Protein AF-A0A5B9P4V7-F1 (afdb_monomer)

Radius of gyration: 29.23 Å; Cα contacts (8 Å, |Δi|>4): 300; chains: 1; bounding box: 70×38×86 Å

pLDDT: mean 87.38, std 10.3, range [39.38, 97.69]

Structure (mmCIF, N/CA/C/O backbone):
data_AF-A0A5B9P4V7-F1
#
_entry.id   AF-A0A5B9P4V7-F1
#
loop_
_atom_site.group_PDB
_atom_site.id
_atom_site.type_symbol
_atom_site.label_atom_id
_atom_site.label_alt_id
_atom_site.label_comp_id
_atom_site.label_asym_id
_atom_site.label_entity_id
_atom_site.label_seq_id
_atom_site.pdbx_PDB_ins_code
_atom_site.Cartn_x
_atom_site.Cartn_y
_atom_site.Cartn_z
_atom_site.occupancy
_atom_site.B_iso_or_equiv
_atom_site.auth_seq_id
_atom_site.auth_comp_id
_atom_site.auth_asym_id
_atom_site.auth_atom_id
_atom_site.pdbx_PDB_model_num
ATOM 1 N N . MET A 1 1 ? -5.503 -12.279 36.037 1.00 69.56 1 MET A N 1
ATOM 2 C CA . MET A 1 1 ? -6.071 -12.019 34.698 1.00 69.56 1 MET A CA 1
ATOM 3 C C . MET A 1 1 ? -7.551 -12.361 34.770 1.00 69.56 1 MET A C 1
ATOM 5 O O . MET A 1 1 ? -7.848 -13.422 35.306 1.00 69.56 1 MET A O 1
ATOM 9 N N . SER A 1 2 ? -8.463 -11.467 34.376 1.00 87.06 2 SER A N 1
ATOM 10 C CA . SER A 1 2 ? -9.904 -11.771 34.390 1.00 87.06 2 SER A CA 1
ATOM 11 C C . SER A 1 2 ? -10.238 -12.828 33.330 1.00 87.06 2 SER A C 1
ATOM 13 O O . SER A 1 2 ? -9.557 -12.907 32.305 1.00 87.06 2 SER A O 1
ATOM 15 N N . THR A 1 3 ? -11.273 -13.639 33.573 1.00 91.38 3 THR A N 1
ATOM 16 C CA . THR A 1 3 ? -11.775 -14.654 32.625 1.00 91.38 3 THR A CA 1
ATOM 17 C C . THR A 1 3 ? -12.091 -14.040 31.258 1.00 91.38 3 THR A C 1
ATOM 19 O O . THR A 1 3 ? -11.773 -14.619 30.222 1.00 91.38 3 THR A O 1
ATOM 22 N N . ASP A 1 4 ? -12.619 -12.818 31.261 1.00 92.50 4 ASP A N 1
ATOM 23 C CA . ASP A 1 4 ? -12.964 -12.053 30.064 1.00 92.50 4 ASP A CA 1
ATOM 24 C C . ASP A 1 4 ? -11.732 -11.755 29.197 1.00 92.50 4 ASP A C 1
ATOM 26 O O . ASP A 1 4 ? -11.725 -12.001 27.992 1.00 92.50 4 ASP A O 1
ATOM 30 N N . LEU A 1 5 ? -10.626 -11.324 29.811 1.00 91.69 5 LEU A N 1
ATOM 31 C CA . LEU A 1 5 ? -9.408 -11.013 29.065 1.00 91.69 5 LEU A CA 1
ATOM 32 C C . LEU A 1 5 ? -8.782 -12.259 28.419 1.00 91.69 5 LEU A C 1
ATOM 34 O O . LEU A 1 5 ? -8.194 -12.168 27.341 1.00 91.69 5 LEU A O 1
ATOM 38 N N . GLN A 1 6 ? -8.917 -13.424 29.058 1.00 93.81 6 GLN A N 1
ATOM 39 C CA . GLN A 1 6 ? -8.478 -14.690 28.468 1.00 93.81 6 GLN A CA 1
ATOM 40 C C . GLN A 1 6 ? -9.318 -15.057 27.243 1.00 93.81 6 GLN A C 1
ATOM 42 O O . GLN A 1 6 ? -8.766 -15.544 26.258 1.00 93.81 6 GLN A O 1
ATOM 47 N N . LEU A 1 7 ? -10.627 -14.789 27.271 1.00 95.50 7 LEU A N 1
ATOM 48 C CA . LEU A 1 7 ? -11.508 -15.037 26.131 1.00 95.50 7 LEU A CA 1
ATOM 49 C C . LEU A 1 7 ? -11.141 -14.144 24.938 1.00 95.50 7 LEU A C 1
ATOM 51 O O . LEU A 1 7 ? -10.907 -14.661 23.848 1.00 95.50 7 LEU A O 1
ATOM 55 N N . PHE A 1 8 ? -10.959 -12.837 25.168 1.00 95.81 8 PHE A N 1
ATOM 56 C CA . PHE A 1 8 ? -10.452 -11.903 24.154 1.00 95.81 8 PHE A CA 1
ATOM 57 C C . PHE A 1 8 ? -9.152 -12.399 23.507 1.00 95.81 8 PHE A C 1
ATOM 59 O O . PHE A 1 8 ? -9.001 -12.394 22.284 1.00 95.81 8 PHE A O 1
ATOM 66 N N . TYR A 1 9 ? -8.205 -12.837 24.336 1.00 95.12 9 TYR A N 1
ATOM 67 C CA . TYR A 1 9 ? -6.903 -13.288 23.875 1.00 95.12 9 TYR A CA 1
ATOM 68 C C . TYR A 1 9 ? -6.979 -14.573 23.045 1.00 95.12 9 TYR A C 1
ATOM 70 O O . TYR A 1 9 ? -6.360 -14.660 21.983 1.00 95.12 9 TYR A O 1
ATOM 78 N N . ASN A 1 10 ? -7.758 -15.553 23.505 1.00 95.88 10 ASN A N 1
ATOM 79 C CA . ASN A 1 10 ? -7.953 -16.819 22.804 1.00 95.88 10 ASN A CA 1
ATOM 80 C C . ASN A 1 10 ? -8.609 -16.604 21.437 1.00 95.88 10 ASN A C 1
ATOM 82 O O . ASN A 1 10 ? -8.146 -17.170 20.448 1.00 95.88 10 ASN A O 1
ATOM 86 N N . ASP A 1 11 ? -9.617 -15.735 21.359 1.00 96.38 11 ASP A N 1
ATOM 87 C CA . ASP A 1 11 ? -10.281 -15.384 20.103 1.00 96.38 11 ASP A CA 1
ATOM 88 C C . ASP A 1 11 ? -9.325 -14.673 19.133 1.00 96.38 11 ASP A C 1
ATOM 90 O O . ASP A 1 11 ? -9.274 -14.985 17.937 1.00 96.38 11 ASP A O 1
ATOM 94 N N . LEU A 1 12 ? -8.516 -13.739 19.643 1.00 95.62 12 LEU A N 1
ATOM 95 C CA . LEU A 1 12 ? -7.523 -13.038 18.836 1.00 95.62 12 LEU A CA 1
ATOM 96 C C . LEU A 1 12 ? -6.426 -13.994 18.343 1.00 95.62 12 LEU A C 1
ATOM 98 O O . LEU A 1 12 ? -6.030 -13.921 17.177 1.00 95.62 12 LEU A O 1
ATOM 102 N N . ARG A 1 13 ? -5.967 -14.923 19.193 1.00 96.44 13 ARG A N 1
ATOM 103 C CA . ARG A 1 13 ? -5.010 -15.975 18.821 1.00 96.44 13 ARG A CA 1
ATOM 104 C C . ARG A 1 13 ? -5.594 -16.885 17.747 1.00 96.44 13 ARG A C 1
ATOM 106 O O . ARG A 1 13 ? -4.933 -17.093 16.732 1.00 96.44 13 ARG A O 1
ATOM 113 N N . ALA A 1 14 ? -6.832 -17.344 17.916 1.00 96.62 14 ALA A N 1
ATOM 114 C CA . ALA A 1 14 ? -7.519 -18.170 16.930 1.00 96.62 14 ALA A CA 1
ATOM 115 C C . ALA A 1 14 ? -7.611 -17.463 15.566 1.00 96.62 14 ALA A C 1
ATOM 117 O O . ALA A 1 14 ? -7.368 -18.079 14.529 1.00 96.62 14 ALA A O 1
ATOM 118 N N . ALA A 1 15 ? -7.876 -16.152 15.541 1.00 95.75 15 ALA A N 1
ATOM 119 C CA . ALA A 1 15 ? -7.881 -15.374 14.302 1.00 95.75 15 ALA A CA 1
ATOM 120 C C . ALA A 1 15 ? -6.488 -15.273 13.646 1.00 95.75 15 ALA A C 1
ATOM 122 O O . ALA A 1 15 ? -6.374 -15.368 12.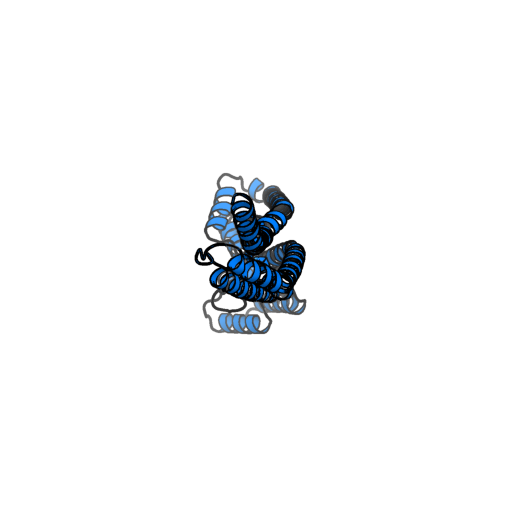420 1.00 95.75 15 ALA A O 1
ATOM 123 N N . VAL A 1 16 ? -5.421 -15.104 14.437 1.00 94.88 16 VAL A N 1
ATOM 124 C CA . VAL A 1 16 ? -4.035 -15.122 13.929 1.00 94.88 16 VAL A CA 1
ATOM 125 C C . VAL A 1 16 ? -3.686 -16.496 13.351 1.00 94.88 16 VAL A C 1
ATOM 127 O O . VAL A 1 16 ? -3.128 -16.571 12.257 1.00 94.88 16 VAL A O 1
ATOM 130 N N . GLU A 1 17 ? -4.037 -17.576 14.050 1.00 95.38 17 GLU A N 1
ATOM 131 C CA . GLU A 1 17 ? -3.808 -18.961 13.613 1.00 95.38 17 GLU A CA 1
ATOM 132 C C . GLU A 1 17 ? -4.613 -19.312 12.356 1.00 95.38 17 GLU A C 1
ATOM 134 O O . GLU A 1 17 ? -4.103 -19.987 11.463 1.00 95.38 17 GLU A O 1
ATOM 139 N N . ALA A 1 18 ? -5.817 -18.753 12.216 1.00 95.50 18 ALA A N 1
ATOM 140 C CA . ALA A 1 18 ? -6.617 -18.817 10.994 1.00 95.50 18 ALA A CA 1
ATOM 141 C C . ALA A 1 18 ? -6.032 -17.987 9.828 1.00 95.50 18 ALA A C 1
ATOM 143 O O . ALA A 1 18 ? -6.588 -17.973 8.727 1.00 95.50 18 ALA A O 1
ATOM 144 N N . GLY A 1 19 ? -4.914 -17.283 10.038 1.00 92.44 19 GLY A N 1
ATOM 145 C CA . GLY A 1 19 ? -4.211 -16.522 9.007 1.00 92.44 19 GLY A CA 1
ATOM 146 C C . GLY A 1 19 ? -4.794 -15.134 8.735 1.00 92.44 19 GLY A C 1
ATOM 147 O O . GLY A 1 19 ? -4.534 -14.550 7.676 1.00 92.44 19 GLY A O 1
ATOM 148 N N . VAL A 1 20 ? -5.581 -14.574 9.661 1.00 93.12 20 VAL A N 1
ATOM 149 C CA . VAL A 1 20 ? -6.072 -13.197 9.540 1.00 93.12 20 VAL A CA 1
ATOM 150 C C . VAL A 1 20 ? -4.912 -12.232 9.777 1.00 93.12 20 VAL A C 1
ATOM 152 O O . VAL A 1 20 ? -4.429 -12.056 10.892 1.00 93.12 20 VAL A O 1
ATOM 155 N N . HIS A 1 21 ? -4.468 -11.564 8.712 1.00 90.19 21 HIS A N 1
ATOM 156 C CA . HIS A 1 21 ? -3.450 -10.522 8.821 1.00 90.19 21 HIS A CA 1
ATOM 157 C C . HIS A 1 21 ? -4.016 -9.296 9.546 1.00 90.19 21 HIS A C 1
ATOM 159 O O . HIS A 1 21 ? -4.910 -8.619 9.031 1.00 90.19 21 HIS A O 1
ATOM 165 N N . MET A 1 22 ? -3.467 -9.004 10.721 1.00 92.12 22 MET A N 1
ATOM 166 C CA . MET A 1 22 ? -3.853 -7.887 11.582 1.00 92.12 22 MET A CA 1
ATOM 167 C C . MET A 1 22 ? -2.650 -7.000 11.872 1.00 92.12 22 MET A C 1
ATOM 169 O O . MET A 1 22 ? -1.521 -7.483 11.902 1.00 92.12 22 MET A O 1
ATOM 173 N N . GLU A 1 23 ? -2.886 -5.712 12.100 1.00 90.19 23 GLU A N 1
ATOM 174 C CA . GLU A 1 23 ? -1.836 -4.754 12.437 1.00 90.19 23 GLU A CA 1
ATOM 175 C C . GLU A 1 23 ? -2.109 -4.089 13.785 1.00 90.19 23 GLU A C 1
ATOM 177 O O . GLU A 1 23 ? -3.175 -3.518 13.992 1.00 90.19 23 GLU A O 1
ATOM 182 N N . ILE A 1 24 ? -1.118 -4.088 14.677 1.00 85.88 24 ILE A N 1
ATOM 183 C CA . ILE A 1 24 ? -1.227 -3.466 16.012 1.00 85.88 24 ILE A CA 1
ATOM 184 C C . ILE A 1 24 ? -0.485 -2.115 16.090 1.00 85.88 24 ILE A C 1
ATOM 186 O O . ILE A 1 24 ? -0.595 -1.370 17.059 1.00 85.88 24 ILE A O 1
ATOM 190 N N . GLY A 1 25 ? 0.198 -1.714 15.013 1.00 68.31 25 GLY A N 1
ATOM 191 C CA . GLY A 1 25 ? 0.751 -0.361 14.890 1.00 68.31 25 G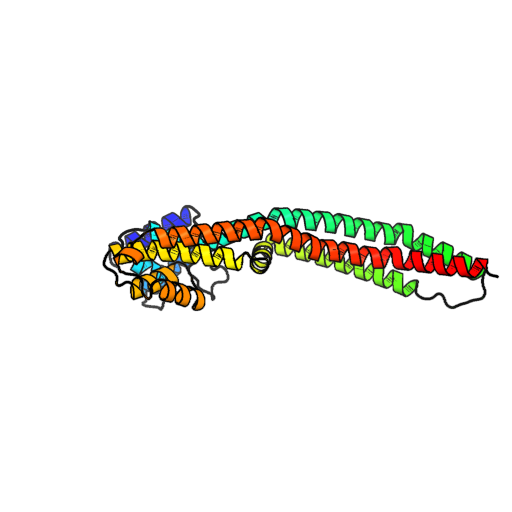LY A CA 1
ATOM 192 C C . GLY A 1 25 ? 2.010 -0.102 15.719 1.00 68.31 25 GLY A C 1
ATOM 193 O O . GLY A 1 25 ? 2.397 1.056 15.873 1.00 68.31 25 GLY A O 1
ATOM 194 N N . ASP A 1 26 ? 2.677 -1.146 16.213 1.00 58.44 26 ASP A N 1
ATOM 195 C CA . ASP A 1 26 ? 3.996 -0.987 16.814 1.00 58.44 26 ASP A CA 1
ATOM 196 C C . ASP A 1 26 ? 5.031 -0.685 15.717 1.00 58.44 26 ASP A C 1
ATOM 198 O O . ASP A 1 26 ? 5.454 -1.569 14.973 1.00 58.44 26 ASP A O 1
ATOM 202 N N . LYS A 1 27 ? 5.421 0.592 15.592 1.00 54.31 27 LYS A N 1
ATOM 203 C CA . LYS A 1 27 ? 6.464 1.038 14.651 1.00 54.31 27 LYS A CA 1
ATOM 204 C C . LYS A 1 27 ? 7.850 0.478 14.997 1.00 54.31 27 LYS A C 1
ATOM 206 O O . LYS A 1 27 ? 8.754 0.603 14.174 1.00 54.31 27 LYS A O 1
ATOM 211 N N . THR A 1 28 ? 8.032 -0.081 16.197 1.00 39.44 28 THR A N 1
ATOM 212 C CA . THR A 1 28 ? 9.313 -0.641 16.655 1.00 39.44 28 THR A CA 1
ATOM 213 C C . THR A 1 28 ? 9.512 -2.097 16.241 1.00 39.44 28 THR A C 1
ATOM 215 O O . THR A 1 28 ? 10.646 -2.575 16.226 1.00 39.44 28 THR A O 1
ATOM 218 N N . LEU A 1 29 ? 8.445 -2.792 15.833 1.00 42.41 29 LEU A N 1
ATOM 219 C CA . LEU A 1 29 ? 8.542 -4.147 15.308 1.00 42.41 29 LEU A CA 1
ATOM 220 C C . LEU A 1 29 ? 8.715 -4.101 13.778 1.00 42.41 29 LEU A C 1
ATOM 222 O O . LEU A 1 29 ? 7.903 -3.480 13.090 1.00 42.41 29 LEU A O 1
ATOM 226 N N . PRO A 1 30 ? 9.758 -4.752 13.219 1.00 39.38 30 PRO A N 1
ATOM 227 C CA . PRO A 1 30 ? 10.039 -4.737 11.779 1.00 39.38 30 PRO A CA 1
ATOM 228 C C . PRO A 1 30 ? 8.930 -5.382 10.931 1.00 39.38 30 PRO A C 1
ATOM 230 O O . PRO A 1 30 ? 8.877 -5.139 9.727 1.00 39.38 30 PRO A O 1
ATOM 233 N N . ASP A 1 31 ? 8.014 -6.112 11.571 1.00 55.69 31 ASP A N 1
ATOM 234 C CA . ASP A 1 31 ? 6.742 -6.560 11.020 1.00 55.69 31 ASP A CA 1
ATOM 235 C C . ASP A 1 31 ? 5.606 -6.028 11.902 1.00 55.69 31 ASP A C 1
ATOM 237 O O . ASP A 1 31 ? 5.397 -6.489 13.021 1.00 55.69 31 ASP A O 1
ATOM 241 N N . SER A 1 32 ? 4.829 -5.072 11.389 1.00 67.19 32 SER A N 1
ATOM 242 C CA . SER A 1 32 ? 3.611 -4.576 12.049 1.00 67.19 32 SER A CA 1
ATOM 243 C C . SER A 1 32 ? 2.487 -5.620 12.102 1.00 67.19 32 SER A C 1
ATOM 245 O O . SER A 1 32 ? 1.413 -5.330 12.632 1.00 67.19 32 SER A O 1
ATOM 247 N N . ALA A 1 33 ? 2.718 -6.801 11.519 1.00 81.69 33 ALA A N 1
ATOM 248 C CA . ALA A 1 33 ? 1.789 -7.911 11.465 1.00 81.69 33 ALA A CA 1
ATOM 249 C C . ALA A 1 33 ? 1.729 -8.644 12.810 1.00 81.69 33 ALA A C 1
ATOM 251 O O . ALA A 1 33 ? 2.748 -9.055 13.365 1.00 81.69 33 ALA A O 1
ATOM 252 N N . LEU A 1 34 ? 0.513 -8.854 13.303 1.00 86.44 34 LEU A N 1
ATOM 253 C CA . LEU A 1 34 ? 0.265 -9.667 14.479 1.00 86.44 34 LEU A CA 1
ATOM 254 C C . LEU A 1 34 ? 0.558 -11.139 14.163 1.00 86.44 34 LEU A C 1
ATOM 256 O O . LEU A 1 34 ? -0.088 -11.758 13.322 1.00 86.44 34 LEU A O 1
ATOM 260 N N . THR A 1 35 ? 1.550 -11.681 14.853 1.00 90.44 35 THR A N 1
ATOM 261 C CA . THR A 1 35 ? 1.911 -13.102 14.898 1.00 90.44 35 THR A CA 1
ATOM 262 C C . THR A 1 35 ? 1.610 -13.671 16.282 1.00 90.44 35 THR A C 1
ATOM 264 O O . THR A 1 35 ? 1.499 -12.914 17.250 1.00 90.44 35 THR A O 1
ATOM 267 N N . THR A 1 36 ? 1.548 -14.998 16.409 1.00 91.19 36 THR A N 1
ATOM 268 C CA . THR A 1 36 ? 1.382 -15.671 17.710 1.00 91.19 36 THR A CA 1
ATOM 269 C C . THR A 1 36 ? 2.470 -15.242 18.696 1.00 91.19 36 THR A C 1
ATOM 271 O O . THR A 1 36 ? 2.165 -14.797 19.791 1.00 91.19 36 THR A O 1
ATOM 274 N N . LYS A 1 37 ? 3.732 -15.184 18.252 1.00 90.88 37 LYS A N 1
ATOM 275 C CA . LYS A 1 37 ? 4.860 -14.711 19.076 1.00 90.88 37 LYS A CA 1
ATOM 276 C C . LYS A 1 37 ? 4.714 -13.264 19.551 1.00 90.88 37 LYS A C 1
ATOM 278 O O . LYS A 1 37 ? 5.101 -12.943 20.670 1.00 90.88 37 LYS A O 1
ATOM 283 N N . SER A 1 38 ? 4.236 -12.357 18.695 1.00 90.38 38 SER A N 1
ATOM 284 C CA . SER A 1 38 ? 3.996 -10.969 19.121 1.00 90.38 38 SER A CA 1
ATOM 285 C C . SER A 1 38 ? 2.800 -10.862 20.060 1.00 90.38 38 SER A C 1
ATOM 287 O O . SER A 1 38 ? 2.799 -9.995 20.925 1.00 90.38 38 SER A O 1
ATOM 289 N N . LEU A 1 39 ? 1.814 -11.745 19.904 1.00 92.06 39 LEU A N 1
ATOM 290 C CA . LEU A 1 39 ? 0.642 -11.807 20.760 1.00 92.06 39 LEU A CA 1
ATOM 291 C C . LEU A 1 39 ? 1.025 -12.303 22.170 1.00 92.06 39 LEU A C 1
ATOM 293 O O . LEU A 1 39 ? 0.676 -11.637 23.138 1.00 92.06 39 LEU A O 1
ATOM 297 N N . ASP A 1 40 ? 1.877 -13.329 22.277 1.00 92.25 40 ASP A N 1
ATOM 298 C CA . ASP A 1 40 ? 2.442 -13.803 23.555 1.00 92.25 40 ASP A CA 1
ATOM 299 C C . ASP A 1 40 ? 3.215 -12.692 24.287 1.00 92.25 40 ASP A C 1
ATOM 301 O O . ASP A 1 40 ? 3.098 -12.506 25.498 1.00 92.25 40 ASP A O 1
ATOM 305 N N . ARG A 1 41 ? 3.993 -11.894 23.541 1.00 91.38 41 ARG A N 1
ATOM 306 C CA . ARG A 1 41 ? 4.706 -10.736 24.104 1.00 91.38 41 ARG A CA 1
ATOM 307 C C . ARG A 1 41 ? 3.747 -9.660 24.601 1.00 91.38 41 ARG A C 1
ATOM 309 O O . ARG A 1 41 ? 4.023 -9.034 25.617 1.00 91.38 41 ARG A O 1
ATOM 316 N N . LEU A 1 42 ? 2.653 -9.410 23.883 1.00 91.25 42 LEU A N 1
ATOM 317 C CA . LEU A 1 42 ? 1.638 -8.450 24.316 1.00 91.25 42 LEU A CA 1
ATOM 318 C C . LEU A 1 42 ? 0.927 -8.937 25.577 1.00 91.25 42 LEU A C 1
ATOM 320 O O . LEU A 1 42 ? 0.751 -8.143 26.493 1.00 91.25 42 LEU A O 1
ATOM 324 N N . GLU A 1 43 ? 0.597 -10.226 25.663 1.00 91.81 43 GLU A N 1
ATOM 325 C CA . GLU A 1 43 ? 0.039 -10.845 26.870 1.00 91.81 43 GLU A CA 1
ATOM 326 C C . GLU A 1 43 ? 0.964 -10.652 28.074 1.00 91.81 43 GLU A C 1
ATOM 328 O O . GLU A 1 43 ? 0.532 -10.171 29.122 1.00 91.81 43 GLU A O 1
ATOM 333 N N . GLN A 1 44 ? 2.257 -10.937 27.898 1.00 92.38 44 GLN A N 1
ATOM 334 C CA . GLN A 1 44 ? 3.257 -10.749 28.944 1.00 92.38 44 GLN A CA 1
ATOM 335 C C . GLN A 1 44 ? 3.364 -9.282 29.386 1.00 92.38 44 GLN A C 1
ATOM 337 O O . GLN A 1 44 ? 3.435 -9.023 30.584 1.00 92.38 44 GLN A O 1
ATOM 342 N N . ARG A 1 45 ? 3.332 -8.326 28.445 1.00 92.62 45 ARG A N 1
ATOM 343 C CA . ARG A 1 45 ? 3.366 -6.883 28.750 1.00 92.62 45 ARG A CA 1
ATOM 344 C C . ARG A 1 45 ? 2.126 -6.420 29.507 1.00 92.62 45 ARG A C 1
ATOM 346 O O . ARG A 1 45 ? 2.245 -5.648 30.452 1.00 92.62 45 ARG A O 1
ATOM 353 N N . VAL A 1 46 ? 0.942 -6.915 29.138 1.00 92.25 46 VAL A N 1
ATOM 354 C CA . VAL A 1 46 ? -0.289 -6.640 29.898 1.00 92.25 46 VAL A CA 1
ATOM 355 C C . VAL A 1 46 ? -0.176 -7.205 31.314 1.00 92.25 46 VAL A C 1
ATOM 357 O O . VAL A 1 46 ? -0.519 -6.518 32.273 1.00 92.25 46 VAL A O 1
ATOM 360 N N . ALA A 1 47 ? 0.341 -8.427 31.463 1.00 91.69 47 ALA A N 1
ATOM 361 C CA . ALA A 1 47 ? 0.525 -9.057 32.767 1.00 91.69 47 ALA A CA 1
ATOM 362 C C . ALA A 1 47 ? 1.570 -8.340 33.642 1.00 91.69 47 ALA A C 1
ATOM 364 O O . ALA A 1 47 ? 1.403 -8.295 34.860 1.00 91.69 47 ALA A O 1
ATOM 365 N N . SER A 1 48 ? 2.619 -7.761 33.044 1.00 92.88 48 SER A N 1
ATOM 366 C CA . SER A 1 48 ? 3.641 -6.982 33.755 1.00 92.88 48 SER A CA 1
ATOM 367 C C . SER A 1 48 ? 3.241 -5.525 34.022 1.00 92.88 48 SER A C 1
ATOM 369 O O . SER A 1 48 ? 3.976 -4.814 34.706 1.00 92.88 48 SER A O 1
ATOM 371 N N . GLY A 1 49 ? 2.088 -5.072 33.516 1.00 92.62 49 GLY A N 1
ATOM 372 C CA . GLY A 1 49 ? 1.658 -3.674 33.611 1.00 92.62 49 GLY A CA 1
ATOM 373 C C . GLY A 1 49 ? 2.478 -2.720 32.734 1.00 92.62 49 GLY A C 1
ATOM 374 O O . GLY A 1 49 ? 2.445 -1.507 32.936 1.00 92.62 49 GLY A O 1
ATOM 375 N N . GLU A 1 50 ? 3.226 -3.247 31.764 1.00 92.94 50 GLU A N 1
ATOM 376 C CA . GLU A 1 50 ? 3.938 -2.439 30.781 1.00 92.94 50 GLU A CA 1
ATOM 377 C C . GLU A 1 50 ? 2.969 -1.754 29.813 1.00 92.94 50 GLU A C 1
ATOM 379 O O . GLU A 1 50 ? 1.881 -2.247 29.506 1.00 92.94 50 GLU A O 1
ATOM 384 N N . SER A 1 51 ? 3.392 -0.610 29.267 1.00 90.50 51 SER A N 1
ATOM 385 C CA . SER A 1 51 ? 2.619 0.075 28.233 1.00 90.50 51 SER A CA 1
ATOM 386 C C . SER A 1 51 ? 2.447 -0.834 27.017 1.00 90.50 51 SER A C 1
ATOM 388 O O . SER A 1 51 ? 3.408 -1.433 26.539 1.00 90.50 51 SER A O 1
ATOM 390 N N . VAL A 1 52 ? 1.229 -0.934 26.493 1.00 91.81 52 VAL A N 1
ATOM 391 C CA . VAL A 1 52 ? 0.925 -1.685 25.267 1.00 91.81 52 VAL A CA 1
ATOM 392 C C . VAL A 1 52 ? 0.549 -0.722 24.138 1.00 91.81 52 VAL A C 1
ATOM 394 O O . VAL A 1 52 ? 0.157 0.414 24.412 1.00 91.81 52 VAL A O 1
ATOM 397 N N . PRO A 1 53 ? 0.704 -1.110 22.856 1.00 92.94 53 PRO A N 1
ATOM 398 C CA . PRO A 1 53 ? 0.398 -0.224 21.737 1.00 92.94 53 PRO A CA 1
ATOM 399 C C . PRO A 1 53 ? -1.047 0.289 21.794 1.00 92.94 53 PRO A C 1
ATOM 401 O O . PRO A 1 53 ? -1.971 -0.491 22.021 1.00 92.94 53 PRO A O 1
ATOM 404 N N . ALA A 1 54 ? -1.254 1.578 21.512 1.00 93.56 54 ALA A N 1
ATOM 405 C CA . ALA A 1 54 ? -2.565 2.233 21.618 1.00 93.56 54 ALA A CA 1
ATOM 406 C C . ALA A 1 54 ? -3.671 1.522 20.818 1.00 93.56 54 ALA A C 1
ATOM 408 O O . ALA A 1 54 ? -4.815 1.451 21.248 1.00 93.56 54 ALA A O 1
ATOM 409 N N . ARG A 1 55 ? -3.331 0.928 19.668 1.00 94.56 55 ARG A N 1
ATOM 410 C CA . ARG A 1 55 ? -4.283 0.167 18.847 1.00 94.56 55 ARG A CA 1
ATOM 411 C C . ARG A 1 55 ? -4.696 -1.163 19.484 1.00 94.56 55 ARG A C 1
ATOM 413 O O . ARG A 1 55 ? -5.827 -1.590 19.289 1.00 94.56 55 ARG A O 1
ATOM 420 N N . TYR A 1 56 ? -3.809 -1.798 20.253 1.00 94.88 56 TYR A N 1
ATOM 421 C CA . TYR A 1 56 ? -4.150 -2.986 21.041 1.00 94.88 56 TYR A CA 1
ATOM 422 C C . TYR A 1 56 ? -5.027 -2.625 22.241 1.00 94.88 56 TYR A C 1
ATOM 424 O O . TYR A 1 56 ? -6.021 -3.298 22.484 1.00 94.88 56 TYR A O 1
ATOM 432 N N . GLN A 1 57 ? -4.715 -1.521 22.931 1.00 95.25 57 GLN A N 1
ATOM 433 C CA . GLN A 1 57 ? -5.577 -0.985 23.994 1.00 95.25 57 GLN A CA 1
ATOM 434 C C . GLN A 1 57 ? -6.977 -0.687 23.454 1.00 95.25 57 GLN A C 1
ATOM 436 O O . GLN A 1 57 ? -7.964 -1.148 24.018 1.00 95.25 57 GLN A O 1
ATOM 441 N N . ALA A 1 58 ? -7.056 -0.025 22.295 1.00 96.69 58 ALA A N 1
ATOM 442 C CA . ALA A 1 58 ? -8.324 0.271 21.647 1.00 96.69 58 ALA A CA 1
ATOM 443 C C . ALA A 1 58 ? -9.109 -0.994 21.262 1.00 96.69 58 ALA A C 1
ATOM 445 O O . ALA A 1 58 ? -10.335 -1.006 21.339 1.00 96.69 58 ALA A O 1
ATOM 446 N N . ALA A 1 59 ? -8.418 -2.066 20.860 1.00 97.12 59 ALA A N 1
ATOM 447 C CA . ALA A 1 59 ? -9.030 -3.361 20.566 1.00 97.12 59 ALA A CA 1
ATOM 448 C C . A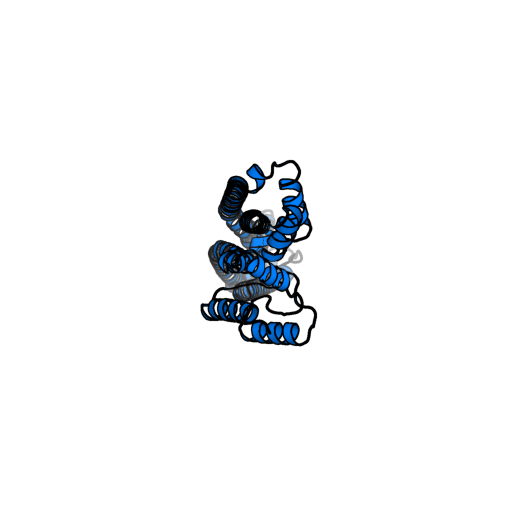LA A 1 59 ? -9.622 -4.017 21.817 1.00 97.12 59 ALA A C 1
ATOM 450 O O . ALA A 1 59 ? -10.765 -4.466 21.775 1.00 97.12 59 ALA A O 1
ATOM 451 N N . MET A 1 60 ? -8.865 -4.031 22.916 1.00 96.56 60 MET A N 1
ATOM 452 C CA . MET A 1 60 ? -9.324 -4.560 24.201 1.00 96.56 60 MET A CA 1
ATOM 453 C C . MET A 1 60 ? -10.545 -3.796 24.715 1.00 96.56 60 MET A C 1
ATOM 455 O O . MET A 1 60 ? -11.558 -4.408 25.032 1.00 96.56 60 MET A O 1
ATOM 459 N N . GLU A 1 61 ? -10.480 -2.466 24.731 1.00 97.12 61 GLU A N 1
ATOM 460 C CA . GLU A 1 61 ? -11.579 -1.626 25.208 1.00 97.12 61 GLU A CA 1
ATOM 461 C C . GLU A 1 61 ? -12.805 -1.728 24.286 1.00 97.12 61 GLU A C 1
ATOM 463 O O . GLU A 1 61 ? -13.933 -1.824 24.761 1.00 97.12 61 GLU A O 1
ATOM 468 N N . THR A 1 62 ? -12.614 -1.807 22.963 1.00 97.62 62 THR A N 1
ATOM 469 C CA . THR A 1 62 ? -13.733 -2.039 22.033 1.00 97.62 62 THR A CA 1
ATOM 470 C C . THR A 1 62 ? -14.412 -3.377 22.310 1.00 97.62 62 THR A C 1
ATOM 472 O O . THR A 1 62 ? -15.641 -3.452 22.312 1.00 97.62 62 THR A O 1
ATOM 475 N N . TRP A 1 63 ? -13.636 -4.433 22.555 1.00 97.69 63 TRP A N 1
ATOM 476 C CA . TRP A 1 63 ? -14.183 -5.737 22.913 1.00 97.69 63 TRP A CA 1
ATOM 477 C C . TRP A 1 63 ? -14.929 -5.691 24.249 1.00 97.69 63 TRP A C 1
ATOM 479 O O . TRP A 1 63 ? -16.056 -6.165 24.315 1.00 97.69 63 TRP A O 1
ATOM 489 N N . GLU A 1 64 ? -14.365 -5.051 25.274 1.00 97.00 64 GLU A N 1
ATOM 490 C CA . GLU A 1 64 ? -15.000 -4.905 26.590 1.00 97.00 64 GLU A CA 1
ATOM 491 C C . GLU A 1 64 ? -16.347 -4.171 26.500 1.00 97.00 64 GLU A C 1
ATOM 493 O O . GLU A 1 64 ? -17.322 -4.573 27.129 1.00 97.00 64 GLU A O 1
ATOM 498 N N . LYS A 1 65 ? -16.433 -3.116 25.676 1.00 97.12 65 LYS A N 1
ATOM 499 C CA . LYS A 1 65 ? -17.671 -2.339 25.500 1.00 97.12 65 LYS A CA 1
ATOM 500 C C . LYS A 1 65 ? -18.715 -3.022 24.622 1.00 97.12 65 LYS A C 1
ATOM 502 O O . LYS A 1 65 ? -19.897 -2.744 24.784 1.00 97.12 65 LYS A O 1
ATOM 507 N N . THR A 1 66 ? -18.306 -3.857 23.669 1.00 96.75 66 T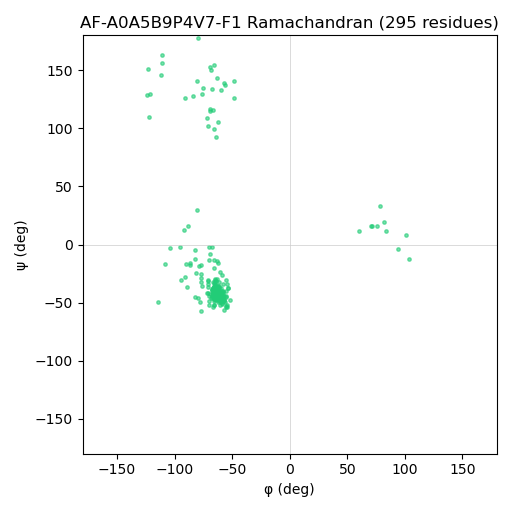HR A N 1
ATOM 508 C CA . THR A 1 66 ? -19.228 -4.441 22.673 1.00 96.75 66 THR A CA 1
ATOM 509 C C . THR A 1 66 ? -19.504 -5.927 22.876 1.00 96.75 66 THR A C 1
ATOM 511 O O . THR A 1 66 ? -20.424 -6.457 22.257 1.00 96.75 66 THR A O 1
ATOM 514 N N . GLY A 1 67 ? -18.684 -6.625 23.665 1.00 96.00 67 GLY A N 1
ATOM 515 C CA . GLY A 1 67 ? -18.690 -8.084 23.793 1.00 96.00 67 GLY A CA 1
ATOM 516 C C . GLY A 1 67 ? -18.415 -8.832 22.482 1.00 96.00 67 GLY A C 1
ATOM 517 O O . GLY A 1 67 ? -18.637 -10.038 22.412 1.00 96.00 67 GLY A O 1
ATOM 518 N N . SER A 1 68 ? -17.977 -8.141 21.421 1.00 95.94 68 SER A N 1
ATOM 519 C CA . SER A 1 68 ? -17.879 -8.697 20.072 1.00 95.94 68 SER A CA 1
ATOM 520 C C . SER A 1 68 ? -16.474 -8.571 19.505 1.00 95.94 68 SER A C 1
ATOM 522 O O . SER A 1 68 ? -15.886 -7.492 19.436 1.00 95.94 68 SER A O 1
ATOM 524 N N . MET A 1 69 ? -15.950 -9.695 19.022 1.00 96.62 69 MET A N 1
ATOM 525 C CA . MET A 1 69 ? -14.651 -9.757 18.358 1.00 96.62 69 MET A CA 1
ATOM 526 C C . MET A 1 69 ? -14.709 -9.266 16.899 1.00 96.62 69 MET A C 1
ATOM 528 O O . MET A 1 69 ? -13.692 -8.891 16.322 1.00 96.62 69 MET A O 1
ATOM 532 N N . ILE A 1 70 ? -15.899 -9.204 16.290 1.00 96.31 70 ILE A N 1
ATOM 533 C CA . ILE A 1 70 ? -16.080 -8.787 14.888 1.00 96.31 70 ILE A CA 1
ATOM 534 C C . ILE A 1 70 ? -15.519 -7.375 14.615 1.00 96.31 70 ILE A C 1
ATOM 536 O O . ILE A 1 70 ? -14.634 -7.266 13.761 1.00 96.31 70 ILE A O 1
ATOM 540 N N . PRO A 1 71 ? -15.940 -6.300 15.320 1.00 96.31 71 PRO A N 1
ATOM 541 C CA . PRO A 1 71 ? -15.415 -4.952 15.073 1.00 96.31 71 PRO A CA 1
ATOM 542 C C . PRO A 1 71 ? -13.915 -4.838 15.366 1.00 96.31 71 PRO A C 1
ATOM 544 O O . PRO A 1 71 ? -13.213 -4.062 14.715 1.00 96.31 71 PRO A O 1
ATOM 547 N N . VAL A 1 72 ? -13.409 -5.640 16.307 1.00 97.44 72 VAL A N 1
ATOM 548 C CA . VAL A 1 72 ? -11.983 -5.711 16.634 1.00 97.44 72 VAL A CA 1
ATOM 549 C C . VAL A 1 72 ? -11.186 -6.288 15.473 1.00 97.44 72 VAL A C 1
ATOM 551 O O . VAL A 1 72 ? -10.253 -5.648 14.985 1.00 97.44 72 VAL A O 1
ATOM 554 N N . LEU A 1 73 ? -11.571 -7.464 14.977 1.00 96.81 73 LEU A N 1
ATOM 555 C CA . LEU A 1 73 ? -10.888 -8.103 13.854 1.00 96.81 73 LEU A CA 1
ATOM 556 C C . LEU A 1 73 ? -11.016 -7.274 12.576 1.00 96.81 73 LEU A C 1
ATOM 558 O O . LEU A 1 73 ? -10.047 -7.162 11.821 1.00 96.81 73 LEU A O 1
ATOM 562 N N . GLU A 1 74 ? -12.175 -6.665 12.316 1.00 96.31 74 GLU A N 1
ATOM 563 C CA . GLU A 1 74 ? -12.349 -5.744 11.190 1.00 96.31 74 GLU A CA 1
ATOM 564 C C . GLU A 1 74 ? -11.411 -4.540 11.319 1.00 96.31 74 GLU A C 1
ATOM 566 O O . GLU A 1 74 ? -10.614 -4.295 10.409 1.00 96.31 74 GLU A O 1
ATOM 571 N N . GLY A 1 75 ? -11.406 -3.849 12.459 1.00 95.75 75 GLY A N 1
ATOM 572 C CA . GLY A 1 75 ? -10.543 -2.693 12.695 1.00 95.75 75 GLY A CA 1
ATOM 573 C C . GLY A 1 75 ? -9.047 -3.014 12.596 1.00 95.75 75 GLY A C 1
ATOM 574 O O . GLY A 1 75 ? -8.304 -2.308 11.907 1.00 95.75 75 GLY A O 1
ATOM 575 N N . LEU A 1 76 ? -8.595 -4.126 13.184 1.00 95.62 76 LEU A N 1
ATOM 576 C CA . LEU A 1 76 ? -7.192 -4.554 13.137 1.00 95.62 76 LEU A CA 1
ATOM 577 C C . LEU A 1 76 ? -6.756 -5.043 11.745 1.00 95.62 76 LEU A C 1
ATOM 579 O O . LEU A 1 76 ? -5.611 -4.816 11.344 1.00 95.62 76 LEU A O 1
ATOM 583 N N . SER A 1 77 ? -7.647 -5.688 10.984 1.00 95.44 77 SER A N 1
ATOM 584 C CA . SER A 1 77 ? -7.322 -6.256 9.663 1.00 95.44 77 SER A CA 1
ATOM 585 C C . SER A 1 77 ? -7.531 -5.301 8.488 1.00 95.44 77 SER A C 1
ATOM 587 O O . SER A 1 77 ? -6.997 -5.550 7.404 1.00 95.44 77 SER A O 1
ATOM 589 N N . THR A 1 78 ? -8.280 -4.208 8.661 1.00 94.00 78 THR A N 1
ATOM 590 C CA . THR A 1 78 ? -8.693 -3.330 7.550 1.00 94.00 78 THR A CA 1
ATOM 591 C C . THR A 1 78 ? -7.516 -2.794 6.753 1.00 94.00 78 THR A C 1
ATOM 593 O O . THR A 1 78 ? -7.483 -2.937 5.532 1.00 94.00 78 THR A O 1
ATOM 596 N N . ARG A 1 79 ? -6.500 -2.250 7.426 1.00 91.50 79 ARG A N 1
ATOM 597 C CA . ARG A 1 79 ? -5.320 -1.691 6.759 1.00 91.50 79 ARG A CA 1
ATOM 598 C C . ARG A 1 79 ? -4.518 -2.753 6.001 1.00 91.50 79 ARG A C 1
ATOM 600 O O . ARG A 1 79 ? -4.157 -2.531 4.846 1.00 91.50 79 ARG A O 1
ATOM 607 N N . ALA A 1 80 ? -4.337 -3.937 6.587 1.00 90.31 80 ALA A N 1
ATOM 608 C CA . ALA A 1 80 ? -3.665 -5.059 5.933 1.00 90.31 80 ALA A CA 1
ATOM 609 C C . ALA A 1 80 ? -4.450 -5.570 4.707 1.00 90.31 80 ALA A C 1
ATOM 611 O O . ALA A 1 80 ? -3.869 -5.833 3.649 1.00 90.31 80 ALA A O 1
ATOM 612 N N . LYS A 1 81 ? -5.785 -5.668 4.810 1.00 92.31 81 LYS A N 1
ATOM 613 C CA . LYS A 1 81 ? -6.678 -6.023 3.692 1.00 92.31 81 LYS A CA 1
ATOM 614 C C . LYS A 1 81 ? -6.602 -4.984 2.570 1.00 92.31 81 LYS A C 1
ATOM 616 O O . LYS A 1 81 ? -6.425 -5.365 1.409 1.00 92.31 81 LYS A O 1
ATOM 621 N N . ALA A 1 82 ? -6.671 -3.697 2.910 1.00 90.31 82 ALA A N 1
ATOM 622 C CA . ALA A 1 82 ? -6.556 -2.582 1.973 1.00 90.31 82 ALA A CA 1
ATOM 623 C C . ALA A 1 82 ? -5.212 -2.621 1.232 1.00 90.31 82 ALA A C 1
ATOM 625 O O . ALA A 1 82 ? -5.164 -2.609 -0.001 1.00 90.31 82 ALA A O 1
ATOM 626 N N . TRP A 1 83 ? -4.121 -2.787 1.983 1.00 90.00 83 TRP A N 1
ATOM 627 C CA . TRP A 1 83 ? -2.766 -2.914 1.455 1.00 90.00 83 TRP A CA 1
ATOM 628 C C . TRP A 1 83 ? -2.629 -4.091 0.488 1.00 90.00 83 TRP A C 1
ATOM 630 O O . TRP A 1 83 ? -2.103 -3.940 -0.615 1.00 90.00 83 TRP A O 1
ATOM 640 N N . LYS A 1 84 ? -3.145 -5.271 0.857 1.00 89.50 84 LYS A N 1
ATOM 641 C CA . LYS A 1 84 ? -3.128 -6.469 0.003 1.00 89.50 84 LYS A CA 1
ATOM 642 C C . LYS A 1 84 ? -3.933 -6.259 -1.283 1.00 89.50 84 LYS A C 1
ATOM 644 O O . LYS A 1 84 ? -3.503 -6.717 -2.344 1.00 89.50 84 LYS A O 1
ATOM 649 N N . LYS A 1 85 ? -5.070 -5.555 -1.209 1.00 90.88 85 LYS A N 1
ATOM 650 C CA . LYS A 1 85 ? -5.915 -5.216 -2.368 1.00 90.88 85 LYS A CA 1
ATOM 651 C C . LYS A 1 85 ? -5.175 -4.274 -3.329 1.00 90.88 85 LYS A C 1
ATOM 653 O O . LYS A 1 85 ? -5.102 -4.576 -4.519 1.00 90.88 85 LYS A O 1
ATOM 658 N N . VAL A 1 86 ? -4.538 -3.215 -2.815 1.00 88.69 86 VAL A N 1
ATOM 659 C CA . VAL A 1 86 ? -3.687 -2.301 -3.606 1.00 88.69 86 VAL A CA 1
ATOM 660 C C . VAL A 1 86 ? -2.485 -3.041 -4.196 1.00 88.69 86 VAL A C 1
ATOM 662 O O . VAL A 1 86 ? -2.230 -2.958 -5.392 1.00 88.69 86 VAL A O 1
ATOM 665 N N . GLY A 1 87 ? -1.766 -3.838 -3.405 1.00 87.94 87 GLY A N 1
ATOM 666 C CA . GLY A 1 87 ? -0.613 -4.598 -3.894 1.00 87.94 87 GLY A CA 1
ATOM 667 C C . GLY A 1 87 ? -0.972 -5.557 -5.033 1.00 87.94 87 GLY A C 1
ATOM 668 O O . GLY A 1 87 ? -0.237 -5.654 -6.015 1.00 87.94 87 GLY A O 1
ATOM 669 N N . ARG A 1 88 ? -2.128 -6.229 -4.945 1.00 89.44 88 ARG A N 1
ATOM 670 C CA . ARG A 1 88 ? -2.623 -7.120 -6.006 1.00 89.44 88 ARG A CA 1
ATOM 671 C C . ARG A 1 88 ? -2.941 -6.359 -7.292 1.00 89.44 88 ARG A C 1
ATOM 673 O O . ARG A 1 88 ? -2.631 -6.864 -8.365 1.00 89.44 88 ARG A O 1
ATOM 680 N N . LEU A 1 89 ? -3.516 -5.164 -7.177 1.00 89.06 89 LEU A N 1
ATOM 681 C CA . LEU A 1 89 ? -3.862 -4.317 -8.316 1.00 89.06 89 LEU A CA 1
ATOM 682 C C . LEU A 1 89 ? -2.627 -3.963 -9.161 1.00 89.06 89 LEU A C 1
ATOM 684 O O . LEU A 1 89 ? -2.637 -4.137 -10.375 1.00 89.06 89 LEU A O 1
ATOM 688 N N . PHE A 1 90 ? -1.543 -3.533 -8.514 1.00 87.44 90 PHE A N 1
ATOM 689 C CA . PHE A 1 90 ? -0.316 -3.123 -9.205 1.00 87.44 90 PHE A CA 1
ATOM 690 C C . PHE A 1 90 ? 0.598 -4.292 -9.596 1.00 87.44 90 PHE A C 1
ATOM 692 O O . PHE A 1 90 ? 1.530 -4.106 -10.379 1.00 87.44 90 PHE A O 1
ATOM 699 N N . ARG A 1 91 ? 0.351 -5.506 -9.083 1.00 89.12 91 ARG A N 1
ATOM 700 C CA . ARG A 1 91 ? 1.175 -6.687 -9.384 1.00 89.12 91 ARG A CA 1
ATOM 701 C C . ARG A 1 91 ? 1.206 -6.998 -10.880 1.00 89.12 91 ARG A C 1
ATOM 703 O O . ARG A 1 91 ? 2.283 -7.238 -11.413 1.00 89.12 91 ARG A O 1
ATOM 710 N N . ASN A 1 92 ? 0.054 -6.970 -11.548 1.00 88.38 92 ASN A N 1
ATOM 711 C CA . ASN A 1 92 ? -0.033 -7.283 -12.977 1.00 88.38 92 ASN A CA 1
ATOM 712 C C . ASN A 1 92 ? 0.687 -6.226 -13.824 1.00 88.38 92 ASN A C 1
ATOM 714 O O . ASN A 1 92 ? 1.460 -6.570 -14.714 1.00 88.38 92 ASN A O 1
ATOM 718 N N . SER A 1 93 ? 0.512 -4.948 -13.489 1.00 87.81 93 SER A N 1
ATOM 719 C CA . SER A 1 93 ? 1.217 -3.843 -14.144 1.00 87.81 93 SER A CA 1
ATOM 720 C C . SER A 1 93 ? 2.728 -3.945 -13.953 1.00 87.81 93 SER A C 1
ATOM 722 O O . SER A 1 93 ? 3.482 -3.686 -14.882 1.00 87.81 93 SER A O 1
ATOM 724 N N . MET A 1 94 ? 3.184 -4.374 -12.773 1.00 86.38 94 MET A N 1
ATOM 725 C CA . MET A 1 94 ? 4.610 -4.573 -12.520 1.00 86.38 94 MET A CA 1
ATOM 726 C C . MET A 1 94 ? 5.186 -5.733 -13.335 1.00 86.38 94 MET A C 1
ATOM 728 O O . MET A 1 94 ? 6.288 -5.612 -13.856 1.00 86.38 94 MET A O 1
ATOM 732 N N . ILE A 1 95 ? 4.443 -6.835 -13.488 1.00 90.06 95 ILE A N 1
ATOM 733 C CA . ILE A 1 95 ? 4.845 -7.935 -14.378 1.00 90.06 95 ILE A CA 1
ATOM 734 C C . ILE A 1 95 ? 5.009 -7.412 -15.808 1.00 90.06 95 ILE A C 1
ATOM 736 O O . ILE A 1 95 ? 6.014 -7.697 -16.448 1.00 90.06 95 ILE A O 1
ATOM 740 N N . TYR A 1 96 ? 4.070 -6.595 -16.286 1.00 88.81 96 TYR A N 1
ATOM 741 C CA . TYR A 1 96 ? 4.166 -5.988 -17.611 1.00 88.81 96 TYR A CA 1
ATOM 742 C C . TYR A 1 96 ? 5.388 -5.063 -17.755 1.00 88.81 96 TYR A C 1
ATOM 744 O O . TYR A 1 96 ? 6.131 -5.172 -18.727 1.00 88.81 96 TYR A O 1
ATOM 752 N N . VAL A 1 97 ? 5.664 -4.212 -16.762 1.00 87.38 97 VAL A N 1
ATOM 753 C CA . VAL A 1 97 ? 6.871 -3.363 -16.743 1.00 87.38 97 VAL A CA 1
ATOM 754 C C . VAL A 1 97 ? 8.152 -4.204 -16.720 1.00 87.38 97 VAL A C 1
ATOM 756 O O . VAL A 1 97 ? 9.108 -3.866 -17.411 1.00 87.38 97 VAL A O 1
ATOM 759 N N . LEU A 1 98 ? 8.176 -5.318 -15.982 1.00 90.62 98 LEU A N 1
ATOM 760 C CA . LEU A 1 98 ? 9.305 -6.253 -15.985 1.00 90.62 98 LEU A CA 1
ATOM 761 C C . LEU A 1 98 ? 9.516 -6.882 -17.366 1.00 90.62 98 LEU A C 1
ATOM 763 O O . LEU A 1 98 ? 10.658 -7.000 -17.797 1.00 90.62 98 LEU A O 1
ATOM 767 N N . LEU A 1 99 ? 8.444 -7.242 -18.078 1.00 91.25 99 LEU A N 1
ATOM 768 C CA . LEU A 1 99 ? 8.544 -7.750 -19.449 1.00 91.25 99 LEU A CA 1
ATOM 769 C C . LEU A 1 99 ? 9.106 -6.687 -20.402 1.00 91.25 99 LEU A C 1
ATOM 771 O O . LEU A 1 99 ? 10.020 -6.991 -21.165 1.00 91.25 99 LEU A O 1
ATOM 775 N N . ILE A 1 100 ? 8.634 -5.437 -20.314 1.00 87.81 100 ILE A N 1
ATOM 776 C CA . ILE A 1 100 ? 9.201 -4.320 -21.091 1.00 87.81 100 ILE A CA 1
ATOM 777 C C . ILE A 1 100 ? 10.687 -4.146 -20.777 1.00 87.81 100 ILE A C 1
ATOM 779 O O . ILE A 1 100 ? 11.489 -3.995 -21.694 1.00 87.81 100 ILE A O 1
ATOM 783 N N . ALA A 1 101 ? 11.071 -4.196 -19.500 1.00 88.06 101 ALA A N 1
ATOM 784 C CA . ALA A 1 101 ? 12.464 -4.065 -19.094 1.00 88.06 101 ALA A CA 1
ATOM 785 C C . ALA A 1 101 ? 13.336 -5.196 -19.665 1.00 88.06 101 ALA A C 1
ATOM 787 O O . ALA A 1 101 ? 14.428 -4.922 -20.152 1.00 88.06 101 ALA A O 1
ATOM 788 N N . ILE A 1 102 ? 12.849 -6.443 -19.673 1.00 92.38 102 ILE A N 1
ATOM 789 C CA . ILE A 1 102 ? 13.552 -7.577 -20.298 1.00 92.38 102 ILE A CA 1
ATOM 790 C C . ILE A 1 102 ? 13.762 -7.321 -21.793 1.00 92.38 102 ILE A C 1
ATOM 792 O O . ILE A 1 102 ? 14.881 -7.467 -22.282 1.00 92.38 102 ILE A O 1
ATOM 796 N N . VAL A 1 103 ? 12.713 -6.903 -22.508 1.00 91.06 103 VAL A N 1
ATOM 797 C CA . VAL A 1 103 ? 12.799 -6.591 -23.944 1.00 91.06 103 VAL A CA 1
ATOM 798 C C . VAL A 1 103 ? 13.772 -5.438 -24.197 1.00 91.06 103 VAL A C 1
ATOM 800 O O . VAL A 1 103 ? 14.607 -5.536 -25.091 1.00 91.06 103 VAL A O 1
ATOM 803 N N . ALA A 1 104 ? 13.730 -4.378 -23.387 1.00 86.31 104 ALA A N 1
ATOM 804 C CA . ALA A 1 104 ? 14.632 -3.235 -23.506 1.00 86.31 104 ALA A CA 1
ATOM 805 C C . ALA A 1 104 ? 16.097 -3.619 -23.247 1.00 86.31 104 ALA A C 1
ATOM 807 O O . ALA A 1 104 ? 16.982 -3.204 -23.994 1.00 86.31 104 ALA A O 1
ATOM 808 N N . ILE A 1 105 ? 16.359 -4.447 -22.229 1.00 91.00 105 ILE A N 1
ATOM 809 C CA . ILE A 1 105 ? 17.698 -4.975 -21.939 1.00 91.00 105 ILE A CA 1
ATOM 810 C C . ILE A 1 105 ? 18.190 -5.825 -23.111 1.00 91.00 105 ILE A C 1
ATOM 812 O O . ILE A 1 105 ? 19.311 -5.619 -23.564 1.00 91.00 105 ILE A O 1
ATOM 816 N N . ALA A 1 106 ? 17.360 -6.736 -23.631 1.00 93.38 106 ALA A N 1
ATOM 817 C CA . ALA A 1 106 ? 17.713 -7.595 -24.760 1.00 93.38 106 ALA A CA 1
ATOM 818 C C . ALA A 1 106 ? 17.977 -6.793 -26.047 1.00 93.38 106 ALA A C 1
ATOM 820 O O . ALA A 1 106 ? 18.950 -7.061 -26.750 1.00 93.38 106 ALA A O 1
ATOM 821 N N . ALA A 1 107 ? 17.161 -5.776 -26.330 1.00 89.44 107 ALA A N 1
ATOM 822 C CA . ALA A 1 107 ? 17.354 -4.885 -27.469 1.00 89.44 107 ALA A CA 1
ATOM 823 C C . ALA A 1 107 ? 18.643 -4.059 -27.335 1.00 89.44 107 ALA A C 1
ATOM 825 O O . ALA A 1 107 ? 19.414 -3.964 -28.287 1.00 89.44 107 ALA A O 1
ATOM 826 N N . MET A 1 108 ? 18.916 -3.506 -26.147 1.00 88.00 108 MET A N 1
ATOM 827 C CA . MET A 1 108 ? 20.140 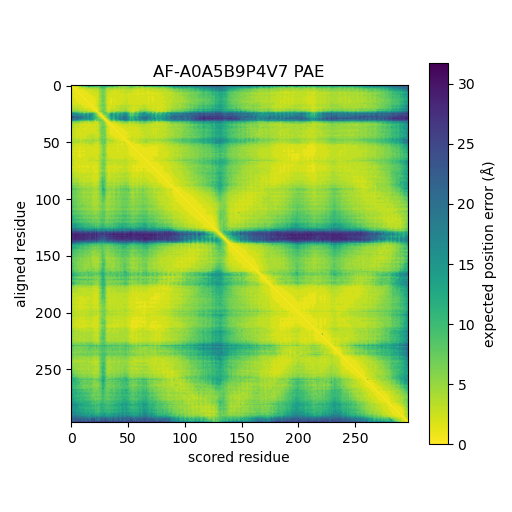-2.741 -25.882 1.00 88.00 108 MET A CA 1
ATOM 828 C C . MET A 1 108 ? 21.392 -3.620 -25.979 1.00 88.00 108 MET A C 1
ATOM 830 O O . MET A 1 108 ? 22.391 -3.225 -26.571 1.00 88.00 108 MET A O 1
ATOM 834 N N . ALA A 1 109 ? 21.318 -4.834 -25.439 1.00 92.69 109 ALA A N 1
ATOM 835 C CA . ALA A 1 109 ? 22.323 -5.874 -25.599 1.00 92.69 109 ALA A CA 1
ATOM 836 C C . ALA A 1 109 ? 22.609 -6.161 -27.080 1.00 92.69 109 ALA A C 1
ATOM 838 O O . ALA A 1 109 ? 23.752 -6.080 -27.527 1.00 92.69 109 ALA A O 1
ATOM 839 N N . HIS A 1 110 ? 21.564 -6.460 -27.855 1.00 93.31 110 HIS A N 1
ATOM 840 C CA . HIS A 1 110 ? 21.693 -6.750 -29.278 1.00 93.31 110 HIS A CA 1
ATOM 841 C C . HIS A 1 110 ? 22.323 -5.581 -30.046 1.00 93.31 110 HIS A C 1
ATOM 843 O O . HIS A 1 110 ? 23.242 -5.805 -30.834 1.00 93.31 110 HIS A O 1
ATOM 849 N N . TYR A 1 111 ? 21.887 -4.349 -29.767 1.00 88.62 111 TYR A N 1
ATOM 850 C CA . TYR A 1 111 ? 22.471 -3.136 -30.333 1.00 88.62 111 TYR A CA 1
ATOM 851 C C . TYR A 1 111 ? 23.969 -3.028 -30.026 1.00 88.62 111 TYR A C 1
ATOM 853 O O . TYR A 1 111 ? 24.766 -2.807 -30.933 1.00 88.62 111 TYR A O 1
ATOM 861 N N . LEU A 1 112 ? 24.365 -3.243 -28.770 1.00 89.88 112 LEU A N 1
ATOM 862 C CA . LEU A 1 112 ? 25.753 -3.111 -28.334 1.00 89.88 112 LEU A CA 1
ATOM 863 C C . LEU A 1 112 ? 26.686 -4.156 -28.959 1.00 89.88 112 LEU A C 1
ATOM 865 O O . LEU A 1 112 ? 27.841 -3.849 -29.241 1.00 89.88 112 LEU A O 1
ATOM 869 N N . TRP A 1 113 ? 26.199 -5.386 -29.138 1.00 94.25 113 TRP A N 1
ATOM 870 C CA . TRP A 1 113 ? 27.017 -6.500 -29.619 1.00 94.25 113 TRP A CA 1
ATOM 871 C C . TRP A 1 113 ? 27.031 -6.672 -31.135 1.00 94.25 113 TRP A C 1
ATOM 873 O O . TRP A 1 113 ? 28.020 -7.180 -31.647 1.00 94.25 113 TRP A O 1
ATOM 883 N N . ASN A 1 114 ? 25.972 -6.269 -31.841 1.00 93.50 114 ASN A N 1
ATOM 884 C CA . ASN A 1 114 ? 25.846 -6.514 -33.283 1.00 93.50 114 ASN A CA 1
ATOM 885 C C . ASN A 1 114 ? 25.871 -5.209 -34.085 1.00 93.50 114 ASN A C 1
ATOM 887 O O . ASN A 1 114 ? 26.658 -5.076 -35.010 1.00 93.50 114 ASN A O 1
ATOM 891 N N . ILE A 1 115 ? 25.068 -4.214 -33.696 1.00 90.19 115 ILE A N 1
ATOM 892 C CA . ILE A 1 115 ? 24.872 -2.997 -34.501 1.00 90.19 115 ILE A CA 1
ATOM 893 C C . ILE A 1 115 ? 26.001 -1.983 -34.278 1.00 90.19 115 ILE A C 1
ATOM 895 O O . ILE A 1 115 ? 26.519 -1.396 -35.225 1.00 90.19 115 ILE A O 1
ATOM 899 N N . LEU A 1 116 ? 26.393 -1.754 -33.024 1.00 87.19 116 LEU A N 1
ATOM 900 C CA . LEU A 1 116 ? 27.400 -0.751 -32.686 1.00 87.19 116 LEU A CA 1
ATOM 901 C C . LEU A 1 116 ? 28.773 -1.035 -33.335 1.00 87.19 116 LEU A C 1
ATOM 903 O O . LEU A 1 116 ? 29.334 -0.091 -33.890 1.00 87.19 116 LEU A O 1
ATOM 907 N N . PRO A 1 117 ? 29.296 -2.281 -33.352 1.00 89.38 117 PRO A N 1
ATOM 908 C CA . PRO A 1 117 ? 30.548 -2.587 -34.046 1.00 89.38 117 PRO A CA 1
ATOM 909 C C . PRO A 1 117 ? 30.484 -2.320 -35.554 1.00 89.38 117 PRO A C 1
ATOM 911 O O . PRO A 1 117 ? 31.452 -1.829 -36.125 1.00 89.38 117 PRO A O 1
ATOM 914 N N . GLU A 1 118 ? 29.346 -2.589 -36.201 1.00 90.38 118 GLU A N 1
ATOM 915 C CA . GLU A 1 118 ? 29.155 -2.295 -37.628 1.00 90.38 118 GLU A CA 1
ATOM 916 C C . GLU A 1 118 ? 29.153 -0.784 -37.896 1.00 90.38 118 GLU A C 1
ATOM 918 O O . GLU A 1 118 ? 29.800 -0.318 -38.832 1.00 90.38 118 GLU A O 1
ATOM 923 N N . ILE A 1 119 ? 28.490 0.005 -37.040 1.00 86.12 119 ILE A N 1
ATOM 924 C CA . ILE A 1 119 ? 28.527 1.474 -37.121 1.00 86.12 119 ILE A CA 1
ATOM 925 C C . ILE A 1 119 ? 29.962 1.987 -36.952 1.00 86.12 119 ILE A C 1
ATOM 927 O O . ILE A 1 119 ? 30.378 2.903 -37.664 1.00 86.12 119 ILE A O 1
ATOM 931 N N . GLU A 1 120 ? 30.722 1.422 -36.012 1.00 85.06 120 GLU A N 1
ATOM 932 C CA . GLU A 1 120 ? 32.126 1.780 -35.796 1.00 85.06 120 GLU A CA 1
ATOM 933 C C . GLU A 1 120 ? 33.001 1.411 -37.001 1.00 85.06 120 GLU A C 1
ATOM 935 O O . GLU A 1 120 ? 33.826 2.232 -37.406 1.00 85.06 120 GLU A O 1
ATOM 940 N N . ALA A 1 121 ? 32.776 0.248 -37.621 1.00 87.25 121 ALA A N 1
ATOM 941 C CA . ALA A 1 121 ? 33.471 -0.174 -38.836 1.00 87.25 121 ALA A CA 1
ATOM 942 C C . ALA A 1 121 ? 33.191 0.772 -40.016 1.00 87.25 121 ALA A C 1
ATOM 944 O O . ALA A 1 121 ? 34.129 1.302 -40.606 1.00 87.25 121 ALA A O 1
ATOM 945 N N . ILE A 1 122 ? 31.918 1.091 -40.288 1.00 86.38 122 ILE A N 1
ATOM 946 C CA . ILE A 1 122 ? 31.535 2.027 -41.363 1.00 86.38 122 ILE A CA 1
ATOM 947 C C . ILE A 1 122 ? 32.161 3.406 -41.131 1.00 86.38 122 ILE A C 1
ATOM 949 O O . ILE A 1 122 ? 32.650 4.042 -42.064 1.00 86.38 122 ILE A O 1
ATOM 953 N N . ARG A 1 123 ? 32.167 3.897 -39.886 1.00 79.19 123 ARG A N 1
ATOM 954 C CA . ARG A 1 123 ? 32.824 5.172 -39.567 1.00 79.19 123 ARG A CA 1
ATOM 955 C C . ARG A 1 123 ? 34.325 5.114 -39.794 1.00 79.19 123 ARG A C 1
ATOM 957 O O . ARG A 1 123 ? 34.879 6.084 -40.304 1.00 79.19 123 ARG A O 1
ATOM 964 N N . HIS A 1 124 ? 34.974 4.018 -39.410 1.00 82.69 124 HIS A N 1
ATOM 965 C CA . HIS A 1 124 ? 36.400 3.838 -39.652 1.00 82.69 124 HIS A CA 1
ATOM 966 C C . HIS A 1 124 ? 36.708 3.921 -41.152 1.00 82.69 124 HIS A C 1
ATOM 968 O O . HIS A 1 124 ? 37.568 4.708 -41.551 1.00 82.69 124 HIS A O 1
ATOM 974 N N . ASP A 1 125 ? 35.916 3.246 -41.985 1.00 85.19 125 ASP A N 1
ATOM 975 C CA . ASP A 1 125 ? 36.045 3.316 -43.442 1.00 85.19 125 ASP A CA 1
ATOM 976 C C . ASP A 1 125 ? 35.821 4.746 -43.966 1.00 85.19 125 ASP A C 1
ATOM 978 O O . ASP A 1 125 ? 36.619 5.252 -44.753 1.00 85.19 125 ASP A O 1
ATOM 982 N N . LEU A 1 126 ? 34.811 5.472 -43.473 1.00 79.69 126 LEU A N 1
ATOM 983 C CA . LEU A 1 126 ? 34.564 6.868 -43.867 1.00 79.69 126 LEU A CA 1
ATOM 984 C C . LEU A 1 126 ? 35.715 7.816 -43.504 1.00 79.69 126 LEU A C 1
ATOM 986 O O . LEU A 1 126 ? 36.020 8.725 -44.278 1.00 79.69 126 LEU A O 1
ATOM 990 N N . THR A 1 127 ? 36.389 7.603 -42.367 1.00 77.44 127 THR A N 1
ATOM 991 C CA . THR A 1 127 ? 37.558 8.421 -41.993 1.00 77.44 127 THR A CA 1
ATOM 992 C C . THR A 1 127 ? 38.748 8.241 -42.933 1.00 77.44 127 THR A C 1
ATOM 994 O O . THR A 1 127 ? 39.602 9.121 -42.996 1.00 77.44 127 THR A O 1
ATOM 997 N N . THR A 1 128 ? 38.802 7.146 -43.699 1.00 77.62 128 THR A N 1
ATOM 998 C CA . THR A 1 128 ? 39.820 6.977 -44.749 1.00 77.62 128 THR A CA 1
ATOM 999 C C . THR A 1 128 ? 39.509 7.781 -46.014 1.00 77.62 128 THR A C 1
ATOM 1001 O O . THR A 1 128 ? 40.430 8.149 -46.741 1.00 77.62 128 THR A O 1
ATOM 1004 N N . LEU A 1 129 ? 38.231 8.092 -46.266 1.00 75.12 129 LEU A N 1
ATOM 1005 C CA . LEU A 1 129 ? 37.762 8.765 -47.482 1.00 75.12 129 LEU A CA 1
ATOM 1006 C C . LEU A 1 129 ? 37.641 10.291 -47.328 1.00 75.12 129 LEU A C 1
ATOM 1008 O O . LEU A 1 129 ? 37.823 11.019 -48.302 1.00 75.12 129 LEU A O 1
ATOM 1012 N N . ALA A 1 130 ? 37.348 10.792 -46.125 1.00 63.53 130 ALA A N 1
ATOM 1013 C CA . ALA A 1 130 ? 37.181 12.220 -45.845 1.00 63.53 130 ALA A CA 1
ATOM 1014 C C . ALA A 1 130 ? 38.309 12.770 -44.951 1.00 63.53 130 ALA A C 1
ATOM 1016 O O . ALA A 1 130 ? 38.805 12.076 -44.068 1.00 63.53 130 ALA A O 1
ATOM 1017 N N . ARG A 1 131 ? 38.719 14.038 -45.163 1.00 59.84 131 ARG A N 1
ATOM 1018 C CA . ARG A 1 131 ? 39.754 14.714 -44.346 1.00 59.84 131 ARG A CA 1
ATOM 1019 C C . ARG A 1 131 ? 39.464 14.539 -42.849 1.00 59.84 131 ARG A C 1
ATOM 1021 O O . ARG A 1 131 ? 38.305 14.692 -42.464 1.00 59.84 131 ARG A O 1
ATOM 1028 N N . PRO A 1 132 ? 40.495 14.323 -42.011 1.00 54.78 132 PRO A N 1
ATOM 1029 C CA . PRO A 1 132 ? 40.337 13.956 -40.610 1.00 54.78 132 PRO A CA 1
ATOM 1030 C C . PRO A 1 132 ? 39.651 15.085 -39.838 1.00 54.78 132 PRO A C 1
ATOM 1032 O O . PRO A 1 132 ? 40.291 16.018 -39.363 1.00 54.78 132 PRO A O 1
ATOM 1035 N N . HIS A 1 133 ? 38.328 15.022 -39.736 1.00 56.22 133 HIS A N 1
ATOM 1036 C CA . HIS A 1 133 ? 37.616 15.630 -38.627 1.00 56.22 133 HIS A CA 1
ATOM 1037 C C . HIS A 1 133 ? 37.677 14.608 -37.500 1.00 56.22 133 HIS A C 1
ATOM 1039 O O . HIS A 1 133 ? 37.376 13.433 -37.722 1.00 56.22 133 HIS A O 1
ATOM 1045 N N . GLU A 1 134 ? 38.131 15.031 -36.318 1.00 54.09 134 GLU A N 1
ATOM 1046 C CA . GLU A 1 134 ? 38.131 14.165 -35.142 1.00 54.09 134 GLU A CA 1
ATOM 1047 C C . GLU A 1 134 ? 36.747 13.519 -35.008 1.00 54.09 134 GLU A C 1
ATOM 1049 O O . GLU A 1 134 ? 35.743 14.240 -35.015 1.00 54.09 134 GLU A O 1
ATOM 1054 N N . PRO A 1 135 ? 36.656 12.181 -34.924 1.00 53.72 135 PRO A N 1
ATOM 1055 C CA . PRO A 1 135 ? 35.372 11.517 -34.822 1.00 53.72 135 PRO A CA 1
ATOM 1056 C C . PRO A 1 135 ? 34.703 11.968 -33.524 1.00 53.72 135 PRO A C 1
ATOM 1058 O O . PRO A 1 135 ? 35.078 11.559 -32.422 1.00 53.72 135 PRO A O 1
ATOM 1061 N N . ILE A 1 136 ? 33.696 12.830 -33.647 1.00 52.06 136 ILE A N 1
ATOM 1062 C CA . ILE A 1 136 ? 32.885 13.273 -32.521 1.00 52.06 136 ILE A CA 1
ATOM 1063 C C . ILE A 1 136 ? 32.110 12.043 -32.020 1.00 52.06 136 ILE A C 1
ATOM 1065 O O . ILE A 1 136 ? 31.082 11.653 -32.567 1.00 52.06 136 ILE A O 1
ATOM 1069 N N . GLY A 1 137 ? 32.606 11.417 -30.950 1.00 55.88 137 GLY A N 1
ATOM 1070 C CA . GLY A 1 137 ? 31.743 10.752 -29.973 1.00 55.88 137 GLY A CA 1
ATOM 1071 C C . GLY A 1 137 ? 31.573 9.229 -30.012 1.00 55.88 137 GLY A C 1
ATOM 1072 O O . GLY A 1 137 ? 30.776 8.750 -29.212 1.00 55.88 137 GLY A O 1
ATOM 1073 N N . THR A 1 138 ? 32.300 8.438 -30.811 1.00 59.00 138 THR A N 1
ATOM 1074 C CA . THR A 1 138 ? 32.110 6.961 -30.846 1.00 59.00 138 THR A CA 1
ATOM 1075 C C . THR A 1 138 ? 32.497 6.270 -29.534 1.00 59.00 138 THR A C 1
ATOM 1077 O O . THR A 1 138 ? 31.668 5.605 -28.918 1.00 59.00 138 THR A O 1
ATOM 1080 N N . SER A 1 139 ? 33.704 6.530 -29.020 1.00 68.94 139 SER A N 1
ATOM 1081 C CA . SER A 1 139 ? 34.167 5.973 -27.735 1.00 68.94 139 SER A CA 1
ATOM 1082 C C . SER A 1 139 ? 33.265 6.381 -26.558 1.00 68.94 139 SER A C 1
ATOM 1084 O O . SER A 1 139 ? 32.949 5.575 -25.679 1.00 68.94 139 SER A O 1
ATOM 1086 N N . ARG A 1 140 ? 32.759 7.624 -26.575 1.00 78.19 140 ARG A N 1
ATOM 1087 C CA . ARG A 1 140 ? 31.810 8.109 -25.562 1.00 78.19 140 ARG A CA 1
ATOM 1088 C C . ARG A 1 140 ? 30.446 7.437 -25.703 1.00 78.19 140 ARG A C 1
ATOM 1090 O O . ARG A 1 140 ? 29.895 7.022 -24.692 1.00 78.19 140 ARG A O 1
ATOM 1097 N N . ALA A 1 141 ? 29.909 7.297 -26.914 1.00 75.50 141 ALA A N 1
ATOM 1098 C CA . ALA A 1 141 ? 28.623 6.641 -27.149 1.00 75.50 141 ALA A CA 1
ATOM 1099 C C . ALA A 1 141 ? 28.645 5.164 -26.729 1.00 75.50 141 ALA A C 1
ATOM 1101 O O . ALA A 1 141 ? 27.727 4.715 -26.047 1.00 75.50 141 ALA A O 1
ATOM 1102 N N . ALA A 1 142 ? 29.720 4.437 -27.046 1.00 79.38 142 ALA A N 1
ATOM 1103 C CA . ALA A 1 142 ? 29.910 3.058 -26.606 1.00 79.38 142 ALA A CA 1
ATOM 1104 C C . ALA A 1 142 ? 29.972 2.949 -25.074 1.00 79.38 142 ALA A C 1
ATOM 1106 O O . ALA A 1 142 ? 29.333 2.075 -24.483 1.00 79.38 142 ALA A O 1
ATOM 1107 N N . LEU A 1 143 ? 30.697 3.859 -24.412 1.00 85.38 143 LEU A N 1
ATOM 1108 C CA . LEU A 1 143 ? 30.731 3.934 -22.951 1.00 85.38 143 LEU A CA 1
ATOM 1109 C C . LEU A 1 143 ? 29.334 4.206 -22.370 1.00 85.38 143 LEU A C 1
ATOM 1111 O O . LEU A 1 143 ? 28.905 3.492 -21.466 1.00 85.38 143 LEU A O 1
ATOM 1115 N N . TRP A 1 144 ? 28.603 5.188 -22.906 1.00 85.00 144 TRP A N 1
ATOM 1116 C CA . TRP A 1 144 ? 27.248 5.525 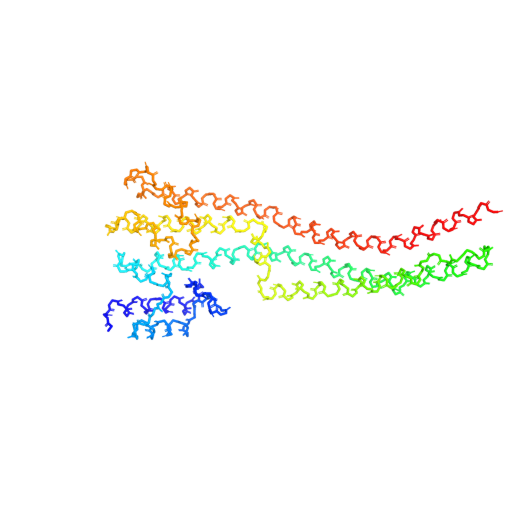-22.461 1.00 85.00 144 TRP A CA 1
ATOM 1117 C C . TRP A 1 144 ? 26.260 4.378 -22.672 1.00 85.00 144 TRP A C 1
ATOM 1119 O O . TRP A 1 144 ? 25.458 4.110 -21.781 1.00 85.00 144 TRP A O 1
ATOM 1129 N N . ALA A 1 145 ? 26.345 3.656 -23.790 1.00 84.31 145 ALA A N 1
ATOM 1130 C CA . ALA A 1 145 ? 25.509 2.489 -24.049 1.00 84.31 145 ALA A CA 1
ATOM 1131 C C . ALA A 1 145 ? 25.797 1.345 -23.057 1.00 84.31 145 ALA A C 1
ATOM 1133 O O . ALA A 1 145 ? 24.861 0.755 -22.517 1.00 84.31 145 ALA A O 1
ATOM 1134 N N . LYS A 1 146 ? 27.074 1.079 -22.730 1.00 88.06 146 LYS A N 1
ATOM 1135 C CA . LYS A 1 146 ? 27.458 0.099 -21.691 1.00 88.06 146 LYS A CA 1
ATOM 1136 C C . LYS A 1 146 ? 26.957 0.510 -20.305 1.00 88.06 146 LYS A C 1
ATOM 1138 O O . LYS A 1 146 ? 26.388 -0.315 -19.592 1.00 88.06 146 LYS A O 1
ATOM 1143 N N . LEU A 1 147 ? 27.141 1.779 -19.931 1.00 89.12 147 LEU A N 1
ATOM 1144 C CA . LEU A 1 147 ? 26.652 2.320 -18.660 1.00 89.12 147 LEU A CA 1
ATOM 1145 C C . LEU A 1 147 ? 25.128 2.235 -18.567 1.00 89.12 147 LEU A C 1
ATOM 1147 O O . LEU A 1 147 ? 24.599 1.834 -17.533 1.00 89.12 147 LEU A O 1
ATOM 1151 N N . ALA A 1 148 ? 24.422 2.550 -19.651 1.00 85.94 148 ALA A N 1
ATOM 1152 C CA . ALA A 1 148 ? 22.973 2.454 -19.711 1.00 85.94 148 ALA A CA 1
ATOM 1153 C C . ALA A 1 148 ? 22.478 1.009 -19.618 1.00 85.94 148 ALA A C 1
ATOM 1155 O O . ALA A 1 148 ? 21.533 0.745 -18.880 1.00 85.94 148 ALA A O 1
ATOM 1156 N N . LEU A 1 149 ? 23.132 0.060 -20.297 1.00 89.62 149 LEU A N 1
ATOM 1157 C CA . LEU A 1 149 ? 22.827 -1.363 -20.151 1.00 89.62 149 LEU A CA 1
ATOM 1158 C C . LEU A 1 149 ? 22.998 -1.810 -18.691 1.00 89.62 149 LEU A C 1
ATOM 1160 O O . LEU A 1 149 ? 22.095 -2.432 -18.131 1.00 89.62 149 LEU A O 1
ATOM 1164 N N . GLY A 1 150 ? 24.111 -1.436 -18.051 1.00 89.62 150 GLY A N 1
ATOM 1165 C CA . GLY A 1 150 ? 24.344 -1.700 -16.629 1.00 89.62 150 GLY A CA 1
ATOM 1166 C C . GLY A 1 150 ? 23.264 -1.085 -15.734 1.00 89.62 150 GLY A C 1
ATOM 1167 O O . GLY A 1 150 ? 22.718 -1.765 -14.865 1.00 89.62 150 GLY A O 1
ATOM 1168 N N . PHE A 1 151 ? 22.890 0.170 -15.989 1.00 89.75 151 PHE A N 1
ATOM 1169 C CA . PHE A 1 151 ? 21.804 0.852 -15.286 1.00 89.75 151 PHE A CA 1
ATOM 1170 C C . PHE A 1 151 ? 20.461 0.128 -15.450 1.00 89.75 151 PHE A C 1
ATOM 1172 O O . PHE A 1 151 ? 19.768 -0.093 -14.459 1.00 89.75 151 PHE A O 1
ATOM 1179 N N . PHE A 1 152 ? 20.104 -0.299 -16.663 1.00 87.56 152 PHE A N 1
ATOM 1180 C CA . PHE A 1 152 ? 18.859 -1.025 -16.913 1.00 87.56 152 PHE A CA 1
ATOM 1181 C C . PHE A 1 152 ? 18.816 -2.379 -16.204 1.00 87.56 152 PHE A C 1
ATOM 1183 O O . PHE A 1 152 ? 17.786 -2.725 -15.626 1.00 87.56 152 PHE A O 1
ATOM 1190 N N . VAL A 1 153 ? 19.930 -3.116 -16.180 1.00 92.44 153 VAL A N 1
ATOM 1191 C CA . VAL A 1 153 ? 20.038 -4.375 -15.428 1.00 92.44 153 VAL A CA 1
ATOM 1192 C C . VAL A 1 153 ? 19.875 -4.130 -13.926 1.00 92.44 153 VAL A C 1
ATOM 1194 O O . VAL A 1 153 ? 19.107 -4.836 -13.270 1.00 92.44 153 VAL A O 1
ATOM 1197 N N . LEU A 1 154 ? 20.534 -3.107 -13.373 1.00 93.06 154 LEU A N 1
ATOM 1198 C CA . LEU A 1 154 ? 20.385 -2.741 -11.960 1.00 93.06 154 LEU A CA 1
ATOM 1199 C C . LEU A 1 154 ? 18.951 -2.320 -11.625 1.00 93.06 154 LEU A C 1
ATOM 1201 O O . LEU A 1 154 ? 18.410 -2.743 -10.604 1.00 93.06 154 LEU A O 1
ATOM 1205 N N . LEU A 1 155 ? 18.315 -1.533 -12.493 1.00 88.56 155 LEU A N 1
ATOM 1206 C CA . LEU A 1 155 ? 16.928 -1.112 -12.330 1.00 88.56 155 LEU A CA 1
ATOM 1207 C C . LEU A 1 155 ? 15.976 -2.314 -12.369 1.00 88.56 155 LEU A C 1
ATOM 1209 O O . LEU A 1 155 ? 15.107 -2.431 -11.507 1.00 88.56 155 LEU A O 1
ATOM 1213 N N . PHE A 1 156 ? 16.173 -3.247 -13.303 1.00 90.94 156 PHE A N 1
ATOM 1214 C CA . PHE A 1 156 ? 15.413 -4.496 -13.384 1.00 90.94 156 PHE A CA 1
ATOM 1215 C C . PHE A 1 156 ? 15.550 -5.345 -12.111 1.00 90.94 156 PHE A C 1
ATOM 1217 O O . PHE A 1 156 ? 14.546 -5.772 -11.536 1.00 90.94 156 PHE A O 1
ATOM 1224 N N . LEU A 1 157 ? 16.776 -5.534 -11.612 1.00 93.75 157 LEU A N 1
ATOM 1225 C CA . LEU A 1 157 ? 17.021 -6.236 -10.349 1.00 93.75 157 LEU A CA 1
ATOM 1226 C C . LEU A 1 157 ? 16.368 -5.513 -9.163 1.00 93.75 157 LEU A C 1
ATOM 1228 O O . LEU A 1 157 ? 15.752 -6.151 -8.307 1.00 93.75 157 LEU A O 1
ATOM 1232 N N . GLY A 1 158 ? 16.438 -4.181 -9.134 1.00 91.00 158 GLY A N 1
ATOM 1233 C CA . GLY A 1 158 ? 15.759 -3.353 -8.142 1.00 91.00 158 GLY A CA 1
ATOM 1234 C C . GLY A 1 158 ? 14.242 -3.551 -8.158 1.00 91.00 158 GLY A C 1
ATOM 1235 O O . GLY A 1 158 ? 13.637 -3.737 -7.100 1.00 91.00 158 GLY A O 1
ATOM 1236 N N . LEU A 1 159 ? 13.628 -3.597 -9.345 1.00 88.50 159 LEU A N 1
ATOM 1237 C CA . LEU A 1 159 ? 12.200 -3.876 -9.516 1.00 88.50 159 LEU A CA 1
ATOM 1238 C C . LEU A 1 159 ? 11.829 -5.288 -9.037 1.00 88.50 159 LEU A C 1
ATOM 1240 O O . LEU A 1 159 ? 10.814 -5.446 -8.356 1.00 88.50 159 LEU A O 1
ATOM 1244 N N . LEU A 1 160 ? 12.660 -6.303 -9.300 1.00 90.81 160 LEU A N 1
ATOM 1245 C CA . LEU A 1 160 ? 12.453 -7.662 -8.781 1.00 90.81 160 LEU A CA 1
ATOM 1246 C C . LEU A 1 160 ? 12.508 -7.714 -7.249 1.00 90.81 160 LEU A C 1
ATOM 1248 O O . LEU A 1 160 ? 11.640 -8.316 -6.607 1.00 90.81 160 LEU A O 1
ATOM 1252 N N . VAL A 1 161 ? 13.494 -7.053 -6.638 1.00 9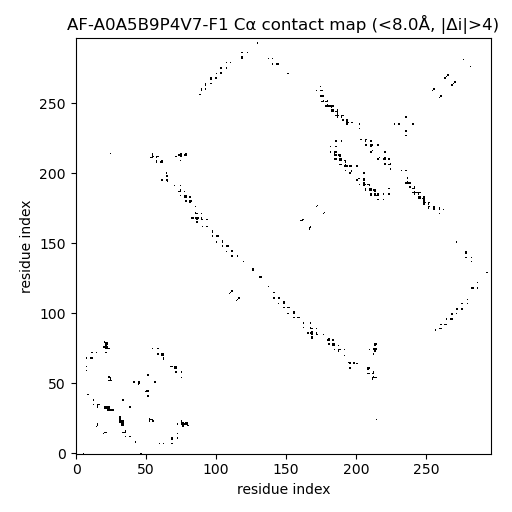1.38 161 VAL A N 1
ATOM 1253 C CA . VAL A 1 161 ? 13.598 -6.961 -5.174 1.00 91.38 161 VAL A CA 1
ATOM 1254 C C . VAL A 1 161 ? 12.395 -6.214 -4.597 1.00 91.38 161 VAL A C 1
ATOM 1256 O O . VAL A 1 161 ? 11.808 -6.667 -3.610 1.00 91.38 161 VAL A O 1
ATOM 1259 N N . ALA A 1 162 ? 11.977 -5.113 -5.226 1.00 87.38 162 ALA A N 1
ATOM 1260 C CA . ALA A 1 162 ? 10.789 -4.364 -4.833 1.00 87.38 162 ALA A CA 1
ATOM 1261 C C . ALA A 1 162 ? 9.517 -5.219 -4.944 1.00 87.38 162 ALA A C 1
ATOM 1263 O O . ALA A 1 162 ? 8.677 -5.182 -4.045 1.00 87.38 162 ALA A O 1
ATOM 1264 N N . MET A 1 163 ? 9.385 -6.045 -5.983 1.00 87.19 163 MET A N 1
ATOM 1265 C CA . MET A 1 163 ? 8.276 -6.988 -6.133 1.00 87.19 163 MET A CA 1
ATOM 1266 C C . MET A 1 163 ? 8.244 -8.025 -5.008 1.00 87.19 163 MET A C 1
ATOM 1268 O O . MET A 1 163 ? 7.182 -8.271 -4.437 1.00 87.19 163 MET A O 1
ATOM 1272 N N . ARG A 1 164 ? 9.402 -8.579 -4.630 1.00 87.06 164 ARG A N 1
ATOM 1273 C CA . ARG A 1 164 ? 9.504 -9.587 -3.563 1.00 87.06 164 ARG A CA 1
ATOM 1274 C C . ARG A 1 164 ? 9.267 -9.012 -2.164 1.00 87.06 164 ARG A C 1
ATOM 1276 O O . ARG A 1 164 ? 8.666 -9.681 -1.332 1.00 87.06 164 ARG A O 1
ATOM 1283 N N . ARG A 1 165 ? 9.717 -7.781 -1.898 1.00 85.44 165 ARG A N 1
ATOM 1284 C CA . ARG A 1 165 ? 9.605 -7.115 -0.582 1.00 85.44 165 ARG A CA 1
ATOM 1285 C C . ARG A 1 165 ? 8.338 -6.263 -0.410 1.00 85.44 165 ARG A C 1
ATOM 1287 O O . ARG A 1 165 ? 8.267 -5.453 0.510 1.00 85.44 165 ARG A O 1
ATOM 1294 N N . GLY A 1 166 ? 7.353 -6.375 -1.305 1.00 80.31 166 GLY A N 1
ATOM 1295 C CA . GLY A 1 166 ? 6.113 -5.588 -1.221 1.00 80.31 166 GLY A CA 1
ATOM 1296 C C . GLY A 1 166 ? 6.277 -4.093 -1.543 1.00 80.31 166 GLY A C 1
ATOM 1297 O O . GLY A 1 166 ? 5.380 -3.295 -1.273 1.00 80.31 166 GLY A O 1
ATOM 1298 N N . GLY A 1 167 ? 7.391 -3.697 -2.162 1.00 81.38 167 GLY A N 1
ATOM 1299 C CA . GLY A 1 167 ? 7.621 -2.345 -2.678 1.00 81.38 167 GLY A CA 1
ATOM 1300 C C . GLY A 1 167 ? 6.586 -1.912 -3.721 1.00 81.38 167 GLY A C 1
ATOM 1301 O O . GLY A 1 167 ? 6.268 -0.731 -3.801 1.00 81.38 167 GLY A O 1
ATOM 1302 N N . ILE A 1 168 ? 5.971 -2.861 -4.438 1.00 79.56 168 ILE A N 1
ATOM 1303 C CA . ILE A 1 168 ? 4.849 -2.586 -5.355 1.00 79.56 168 ILE A CA 1
ATOM 1304 C C . ILE A 1 168 ? 3.685 -1.922 -4.622 1.00 79.56 168 ILE A C 1
ATOM 1306 O O . ILE A 1 168 ? 3.121 -0.950 -5.111 1.00 79.56 168 ILE A O 1
ATOM 1310 N N . ALA A 1 169 ? 3.332 -2.420 -3.437 1.00 78.19 169 ALA A N 1
ATOM 1311 C CA . ALA A 1 169 ? 2.245 -1.836 -2.667 1.00 78.19 169 ALA A CA 1
ATOM 1312 C C . ALA A 1 169 ? 2.616 -0.424 -2.187 1.00 78.19 169 ALA A C 1
ATOM 1314 O O . ALA A 1 169 ? 1.787 0.475 -2.277 1.00 78.19 169 ALA A O 1
ATOM 1315 N N . LYS A 1 170 ? 3.883 -0.186 -1.806 1.00 82.62 170 LYS A N 1
ATOM 1316 C CA . LYS A 1 170 ? 4.390 1.165 -1.491 1.00 82.62 170 LYS A CA 1
ATOM 1317 C C . LYS A 1 170 ? 4.268 2.124 -2.680 1.00 82.62 170 LYS A C 1
ATOM 1319 O O . LYS A 1 170 ? 3.846 3.260 -2.486 1.00 82.62 170 LYS A O 1
ATOM 1324 N N . ALA A 1 171 ? 4.600 1.679 -3.891 1.00 78.25 171 ALA A N 1
ATOM 1325 C CA . ALA A 1 171 ? 4.424 2.477 -5.104 1.00 78.25 171 ALA A CA 1
ATOM 1326 C C . ALA A 1 171 ? 2.936 2.734 -5.399 1.00 78.25 171 ALA A C 1
ATOM 1328 O O . ALA A 1 171 ? 2.543 3.864 -5.672 1.00 78.25 171 ALA A O 1
ATOM 1329 N N . GLY A 1 172 ? 2.090 1.712 -5.245 1.00 78.94 172 GLY A N 1
ATOM 1330 C CA . GLY A 1 172 ? 0.642 1.836 -5.405 1.00 78.94 172 GLY A CA 1
ATOM 1331 C C . GLY A 1 172 ? 0.001 2.805 -4.412 1.00 78.94 172 GLY A C 1
ATOM 1332 O O . GLY A 1 172 ? -0.944 3.510 -4.755 1.00 78.94 172 GLY A O 1
ATOM 1333 N N . LEU A 1 173 ? 0.549 2.909 -3.198 1.00 82.44 173 LEU A N 1
ATOM 1334 C CA . LEU A 1 173 ? 0.136 3.924 -2.234 1.00 82.44 173 LEU A CA 1
ATOM 1335 C C . LEU A 1 173 ? 0.422 5.345 -2.703 1.00 82.44 173 LEU A C 1
ATOM 1337 O O . LEU A 1 173 ? -0.424 6.218 -2.518 1.00 82.44 173 LEU A O 1
ATOM 1341 N N . TRP A 1 174 ? 1.592 5.572 -3.298 1.00 81.19 174 TRP A N 1
ATOM 1342 C CA . TRP A 1 174 ? 1.931 6.860 -3.899 1.00 81.19 174 TRP A CA 1
ATOM 1343 C C . TRP A 1 174 ? 1.021 7.191 -5.085 1.00 81.19 174 TRP A C 1
ATOM 1345 O O . TRP A 1 174 ? 0.587 8.328 -5.215 1.00 81.19 174 TRP A O 1
ATOM 1355 N N . ALA A 1 175 ? 0.655 6.192 -5.889 1.00 80.81 175 ALA A N 1
ATOM 1356 C CA . ALA A 1 175 ? -0.212 6.338 -7.058 1.00 80.81 175 ALA A CA 1
ATOM 1357 C C . ALA A 1 175 ? -1.724 6.404 -6.731 1.00 80.81 175 ALA A C 1
ATOM 1359 O O . ALA A 1 175 ? -2.543 5.962 -7.531 1.00 80.81 175 ALA A O 1
ATOM 1360 N N . GLY A 1 176 ? -2.102 6.921 -5.556 1.00 79.50 176 GLY A N 1
ATOM 1361 C CA . GLY A 1 176 ? -3.506 7.105 -5.146 1.00 79.50 176 GLY A CA 1
ATOM 1362 C C . GLY A 1 176 ? -4.035 6.078 -4.140 1.00 79.50 176 GLY A C 1
ATOM 1363 O O . GLY A 1 176 ? -5.044 6.325 -3.478 1.00 79.50 176 GLY A O 1
ATOM 1364 N N . GLY A 1 177 ? -3.313 4.978 -3.901 1.00 85.88 177 GLY A N 1
ATOM 1365 C CA . GLY A 1 177 ? -3.721 3.956 -2.933 1.00 85.88 177 GLY A CA 1
ATOM 1366 C C . GLY A 1 177 ? -3.854 4.470 -1.492 1.00 85.88 177 GLY A C 1
ATOM 1367 O O . GLY A 1 177 ? -4.612 3.891 -0.718 1.00 85.88 177 GLY A O 1
ATOM 1368 N N . ARG A 1 178 ? -3.174 5.569 -1.121 1.00 89.06 178 ARG A N 1
ATOM 1369 C CA . ARG A 1 178 ? -3.342 6.214 0.198 1.00 89.06 178 ARG A CA 1
ATOM 1370 C C . ARG A 1 178 ? -4.767 6.702 0.439 1.00 89.06 178 ARG A C 1
ATOM 1372 O O . ARG A 1 178 ? -5.293 6.452 1.517 1.00 89.06 178 ARG A O 1
ATOM 1379 N N . SER A 1 179 ? -5.379 7.361 -0.548 1.00 89.62 179 SER A N 1
ATOM 1380 C CA . SER A 1 179 ? -6.748 7.877 -0.422 1.00 89.62 179 SER A CA 1
ATOM 1381 C C . SER A 1 179 ? -7.738 6.724 -0.252 1.00 89.62 179 SER A C 1
ATOM 1383 O O . SER A 1 179 ? -8.513 6.720 0.700 1.00 89.62 179 SER A O 1
ATOM 1385 N N . PHE A 1 180 ? -7.609 5.678 -1.078 1.00 91.38 180 PHE A N 1
ATOM 1386 C CA . PHE A 1 180 ? -8.394 4.451 -0.932 1.00 91.38 180 PHE A CA 1
ATOM 1387 C C . PHE A 1 180 ? -8.275 3.840 0.474 1.00 91.38 180 PHE A C 1
ATOM 1389 O O . PHE A 1 180 ? -9.291 3.577 1.117 1.00 91.38 180 PHE A O 1
ATOM 1396 N N . MET A 1 181 ? -7.046 3.632 0.967 1.00 90.81 181 MET A N 1
ATOM 1397 C CA . MET A 1 181 ? -6.845 3.058 2.300 1.00 90.81 181 MET A CA 1
ATOM 1398 C C . MET A 1 181 ? -7.461 3.933 3.389 1.00 90.81 181 MET A C 1
ATOM 1400 O O . MET A 1 181 ? -8.116 3.392 4.272 1.00 90.81 181 MET A O 1
ATOM 1404 N N . ARG A 1 182 ? -7.278 5.258 3.311 1.00 92.12 182 ARG A N 1
ATOM 1405 C CA . ARG A 1 182 ? -7.831 6.219 4.271 1.00 92.12 182 ARG A CA 1
ATOM 1406 C C . ARG A 1 182 ? -9.353 6.127 4.330 1.00 92.12 182 ARG A C 1
ATOM 1408 O O . ARG A 1 182 ? -9.898 5.949 5.416 1.00 92.12 182 ARG A O 1
ATOM 1415 N N . CYS A 1 183 ? -10.035 6.168 3.185 1.00 92.81 183 CYS A N 1
ATOM 1416 C CA . CYS A 1 183 ? -11.493 6.045 3.128 1.00 92.81 183 CYS A CA 1
ATOM 1417 C C . CYS A 1 183 ? -11.971 4.687 3.661 1.00 92.81 183 CYS A C 1
ATOM 1419 O O . CYS A 1 183 ? -12.934 4.634 4.419 1.00 92.81 183 CYS A O 1
ATOM 1421 N N . GLN A 1 184 ? -11.262 3.595 3.351 1.00 93.75 184 GLN A N 1
ATOM 1422 C CA . GLN A 1 184 ? -11.606 2.271 3.874 1.00 93.75 184 GLN A CA 1
ATOM 1423 C C . GLN A 1 184 ? -11.417 2.171 5.400 1.00 93.75 184 GLN A C 1
ATOM 1425 O O . GLN A 1 184 ? -12.245 1.576 6.094 1.00 93.75 184 GLN A O 1
ATOM 1430 N N . THR A 1 185 ? -10.353 2.773 5.944 1.00 94.56 185 THR A N 1
ATOM 1431 C CA . THR A 1 185 ? -10.138 2.852 7.397 1.00 94.56 185 THR A CA 1
ATOM 1432 C C . THR A 1 185 ? -11.165 3.748 8.081 1.00 94.56 185 THR A C 1
ATOM 1434 O O . THR A 1 185 ? -11.654 3.377 9.142 1.00 94.56 185 THR A O 1
ATOM 1437 N N . LEU A 1 186 ? -11.551 4.870 7.462 1.00 95.31 186 LEU A N 1
ATOM 1438 C CA . LEU A 1 186 ? -12.597 5.765 7.966 1.00 95.31 186 LEU A CA 1
ATOM 1439 C C . LEU A 1 186 ? -13.960 5.076 7.990 1.00 95.31 186 LEU A C 1
ATOM 1441 O O . LEU A 1 186 ? -14.661 5.158 8.991 1.00 95.31 186 LEU A O 1
ATOM 1445 N N . ALA A 1 187 ? -14.316 4.351 6.930 1.00 95.12 187 ALA A N 1
ATOM 1446 C CA . ALA A 1 187 ? -15.545 3.569 6.876 1.00 95.12 187 ALA A CA 1
ATOM 1447 C C . ALA A 1 187 ? -15.611 2.512 7.988 1.00 95.12 187 ALA A C 1
ATOM 1449 O O . ALA A 1 187 ? -16.623 2.381 8.673 1.00 95.12 187 ALA A O 1
ATOM 1450 N N . THR A 1 188 ? -14.509 1.786 8.199 1.00 96.25 188 THR A N 1
ATOM 1451 C CA . THR A 1 188 ? -14.432 0.775 9.263 1.00 96.25 188 THR A CA 1
ATOM 1452 C C . THR A 1 188 ? -14.516 1.424 10.642 1.00 96.25 188 THR A C 1
ATOM 1454 O O . THR A 1 188 ? -15.262 0.949 11.493 1.00 96.25 188 THR A O 1
ATOM 1457 N N . ALA A 1 189 ? -13.808 2.537 10.854 1.00 96.62 189 ALA A N 1
ATOM 1458 C CA . ALA A 1 189 ? -13.898 3.303 12.092 1.00 96.62 189 ALA A CA 1
ATOM 1459 C C . ALA A 1 189 ? -15.332 3.793 12.338 1.00 96.62 189 ALA A C 1
ATOM 1461 O O . ALA A 1 189 ? -15.863 3.585 13.419 1.00 96.62 189 ALA A O 1
ATOM 1462 N N . SER A 1 190 ? -15.998 4.351 11.325 1.00 95.69 190 SER A N 1
ATOM 1463 C CA . SER A 1 190 ? -17.387 4.813 11.416 1.00 95.69 190 SER A CA 1
ATOM 1464 C C . SER A 1 190 ? -18.352 3.680 11.790 1.00 95.69 190 SER A C 1
ATOM 1466 O O . SER A 1 190 ? -19.193 3.858 12.670 1.00 95.69 190 SER A O 1
ATOM 1468 N N . ARG A 1 191 ? -18.178 2.485 11.215 1.00 95.62 191 ARG A N 1
ATOM 1469 C CA . ARG A 1 191 ? -18.984 1.307 11.567 1.00 95.62 191 ARG A CA 1
ATOM 1470 C C . ARG A 1 191 ? -18.747 0.845 13.006 1.00 95.62 191 ARG A C 1
ATOM 1472 O O . ARG A 1 191 ? -19.697 0.575 13.737 1.00 95.62 191 ARG A O 1
ATOM 1479 N N . THR A 1 192 ? -17.490 0.786 13.443 1.00 96.56 192 THR A N 1
ATOM 1480 C CA . THR A 1 192 ? -17.161 0.442 14.835 1.00 96.56 192 THR A CA 1
ATOM 1481 C C . THR A 1 192 ? -17.666 1.507 15.810 1.00 96.56 192 THR A C 1
ATOM 1483 O O . THR A 1 192 ? -18.173 1.171 16.876 1.00 96.56 192 THR A O 1
ATOM 1486 N N . MET A 1 193 ? -17.584 2.786 15.443 1.00 96.62 193 MET A N 1
ATOM 1487 C CA . MET A 1 193 ? -18.116 3.906 16.218 1.00 96.62 193 MET A CA 1
ATOM 1488 C C . MET A 1 193 ? -19.626 3.761 16.437 1.00 96.62 193 MET A C 1
ATOM 1490 O O . MET A 1 193 ? -20.083 3.887 17.569 1.00 96.62 193 MET A O 1
ATOM 1494 N N . GLN A 1 194 ? -20.394 3.432 15.393 1.00 94.69 194 GLN A N 1
ATOM 1495 C CA . GLN A 1 194 ? -21.837 3.173 15.505 1.00 94.69 194 GLN A CA 1
ATOM 1496 C C . GLN A 1 194 ? -22.138 2.050 16.502 1.00 94.69 194 GLN A C 1
ATOM 1498 O O . GLN A 1 194 ? -23.027 2.189 17.345 1.00 94.69 194 GLN A O 1
ATOM 1503 N N . LEU A 1 195 ? -21.376 0.953 16.443 1.00 95.44 195 LEU A N 1
ATOM 1504 C CA . LEU A 1 195 ? -21.523 -0.162 17.380 1.00 95.44 195 LEU A CA 1
ATOM 1505 C C . LEU A 1 195 ? -21.212 0.262 18.819 1.00 95.44 195 LEU A C 1
ATOM 1507 O O . LEU A 1 195 ? -21.973 -0.066 19.725 1.00 95.44 195 LEU A O 1
ATOM 1511 N N . LEU A 1 196 ? -20.142 1.026 19.038 1.00 96.56 196 LEU A N 1
ATOM 1512 C CA . LEU A 1 196 ? -19.778 1.543 20.360 1.00 96.56 196 LEU A CA 1
ATOM 1513 C C . LEU A 1 196 ? -20.858 2.474 20.927 1.00 96.56 196 LEU A C 1
ATOM 1515 O O . LEU A 1 196 ? -21.265 2.312 22.075 1.00 96.56 196 LEU A O 1
ATOM 1519 N N . ILE A 1 197 ? -21.385 3.389 20.112 1.00 95.44 197 ILE A N 1
ATOM 1520 C CA . ILE A 1 197 ? -22.465 4.306 20.510 1.00 95.44 197 ILE A CA 1
ATOM 1521 C C . ILE A 1 197 ? -23.748 3.540 20.842 1.00 95.44 197 ILE A C 1
ATOM 1523 O O . ILE A 1 197 ? -24.453 3.880 21.793 1.00 95.44 197 ILE A O 1
ATOM 1527 N N . THR A 1 198 ? -24.050 2.486 20.081 1.00 94.50 198 THR A N 1
ATOM 1528 C CA . THR A 1 198 ? -25.206 1.615 20.345 1.00 94.50 198 THR A CA 1
ATOM 1529 C C . THR A 1 198 ? -25.058 0.870 21.675 1.00 94.50 198 THR A C 1
ATOM 1531 O O . THR A 1 198 ? -26.052 0.638 22.355 1.00 94.50 198 THR A O 1
ATOM 1534 N N . ASN A 1 199 ? -23.823 0.575 22.092 1.00 96.19 199 ASN A N 1
ATOM 1535 C CA . ASN A 1 199 ? -23.496 -0.003 23.399 1.00 96.19 199 ASN A CA 1
ATOM 1536 C C . ASN A 1 199 ? -23.276 1.058 24.501 1.00 96.19 199 ASN A C 1
ATOM 1538 O O . ASN A 1 199 ? -22.729 0.755 25.559 1.00 96.19 199 ASN A O 1
ATOM 1542 N N . GLY A 1 200 ? -23.703 2.306 24.280 1.00 95.44 200 GLY A N 1
ATOM 1543 C CA . GLY A 1 200 ? -23.709 3.351 25.308 1.00 95.44 200 GLY A CA 1
ATOM 1544 C C . GLY A 1 200 ? -22.387 4.098 25.498 1.00 95.44 200 GLY A C 1
ATOM 1545 O O . GLY A 1 200 ? -22.256 4.849 26.461 1.00 95.44 200 GLY A O 1
ATOM 1546 N N . VAL A 1 201 ? -21.412 3.931 24.601 1.00 96.38 201 VAL A N 1
ATOM 1547 C CA . VAL A 1 201 ? -20.188 4.743 24.609 1.00 96.38 201 VAL A CA 1
ATOM 1548 C C . VAL A 1 201 ? -20.495 6.137 24.056 1.00 96.38 201 VAL A C 1
ATOM 1550 O O . VAL A 1 201 ? -21.160 6.279 23.031 1.00 96.38 201 VAL A O 1
ATOM 1553 N N . GLU A 1 202 ? -20.001 7.178 24.725 1.00 95.25 202 GLU A N 1
ATOM 1554 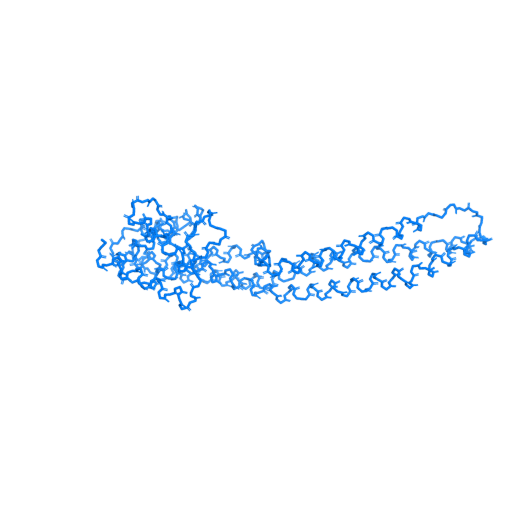C CA . GLU A 1 202 ? -20.130 8.566 24.269 1.00 95.25 202 GLU A CA 1
ATOM 1555 C C . GLU A 1 202 ? -19.528 8.759 22.868 1.00 95.25 202 GLU A C 1
ATOM 1557 O O . GLU A 1 202 ? -18.457 8.228 22.576 1.00 95.25 202 GLU A O 1
ATOM 1562 N N . SER A 1 203 ? -20.188 9.539 22.004 1.00 93.94 203 SER A N 1
ATOM 1563 C CA . SER A 1 203 ? -19.832 9.675 20.583 1.00 93.94 203 SER A CA 1
ATOM 1564 C C . SER A 1 203 ? -18.379 10.093 20.335 1.00 93.94 203 SER A C 1
ATOM 1566 O O . SER A 1 203 ? -17.740 9.560 19.430 1.00 93.94 203 SER A O 1
ATOM 1568 N N . GLU A 1 204 ? -17.836 11.014 21.136 1.00 94.38 204 GLU A N 1
ATOM 1569 C CA . GLU A 1 204 ? -16.447 11.468 20.995 1.00 94.38 204 GLU A CA 1
ATOM 1570 C C . GLU A 1 204 ? -15.449 10.358 21.358 1.00 94.38 204 GLU A C 1
ATOM 1572 O O . GLU A 1 204 ? -14.539 10.056 20.581 1.00 94.38 204 GLU A O 1
ATOM 1577 N N . ASN A 1 205 ? -15.677 9.668 22.480 1.00 96.19 205 ASN A N 1
ATOM 1578 C CA . ASN A 1 205 ? -14.864 8.524 22.896 1.00 96.19 205 ASN A CA 1
ATOM 1579 C C . ASN A 1 205 ? -14.979 7.360 21.903 1.00 96.19 205 ASN A C 1
ATOM 1581 O O . ASN A 1 205 ? -13.974 6.750 21.544 1.00 96.19 205 ASN A O 1
ATOM 1585 N N . ALA A 1 206 ? -16.179 7.093 21.381 1.00 96.38 206 ALA A N 1
ATOM 1586 C CA . ALA A 1 206 ? -16.405 6.083 20.355 1.00 96.38 206 ALA A CA 1
ATOM 1587 C C . ALA A 1 206 ? -15.643 6.401 19.058 1.00 96.38 206 ALA A C 1
ATOM 1589 O O . ALA A 1 206 ? -15.060 5.497 18.454 1.00 96.38 206 ALA A O 1
ATOM 1590 N N . ALA A 1 207 ? -15.601 7.668 18.637 1.00 96.00 207 ALA A N 1
ATOM 1591 C CA . ALA A 1 207 ? -14.843 8.110 17.466 1.00 96.00 207 ALA A CA 1
ATOM 1592 C C . ALA A 1 207 ? -13.326 7.964 17.668 1.00 96.00 207 ALA A C 1
ATOM 1594 O O . ALA A 1 207 ? -12.631 7.435 16.797 1.00 96.00 207 ALA A O 1
ATOM 1595 N N . LEU A 1 208 ? -12.806 8.373 18.829 1.00 96.50 208 LEU A N 1
ATOM 1596 C CA . LEU A 1 208 ? -11.389 8.219 19.170 1.00 96.50 208 LEU A CA 1
ATOM 1597 C C . LEU A 1 208 ? -10.975 6.744 19.234 1.00 96.50 208 LEU A C 1
ATOM 1599 O O . LEU A 1 208 ? -9.954 6.355 18.652 1.00 96.50 208 LEU A O 1
ATOM 1603 N N . LEU A 1 209 ? -11.785 5.918 19.898 1.00 97.12 209 LEU A N 1
ATOM 1604 C CA . LEU A 1 209 ? -11.523 4.498 20.097 1.00 97.12 209 LEU A CA 1
ATOM 1605 C C . LEU A 1 209 ? -11.555 3.734 18.770 1.00 97.12 209 LEU A C 1
ATOM 1607 O O . LEU A 1 209 ? -10.587 3.062 18.406 1.00 97.12 209 LEU A O 1
ATOM 1611 N N . SER A 1 210 ? -12.629 3.904 17.999 1.00 97.00 210 SER A N 1
ATOM 1612 C CA . SER A 1 210 ? -12.786 3.276 16.684 1.00 97.00 210 SER A CA 1
ATOM 1613 C C . SER A 1 210 ? -11.739 3.749 15.672 1.00 97.00 210 SER A C 1
ATOM 1615 O O . SER A 1 210 ? -11.202 2.935 14.916 1.00 97.00 210 SER A O 1
ATOM 1617 N N . GLY A 1 211 ? -11.389 5.038 15.680 1.00 96.31 211 GLY A N 1
ATOM 1618 C CA . GLY A 1 211 ? -10.353 5.591 14.817 1.00 96.31 211 GLY A CA 1
ATOM 1619 C C . GLY A 1 211 ? -8.972 5.027 15.140 1.00 96.31 211 GLY A C 1
ATOM 1620 O O . GLY A 1 211 ? -8.235 4.622 14.238 1.00 96.31 211 GLY A O 1
ATOM 1621 N N . THR A 1 212 ? -8.638 4.925 16.430 1.00 96.19 212 THR A N 1
ATOM 1622 C CA . THR A 1 212 ? -7.389 4.303 16.894 1.00 96.19 212 THR A CA 1
ATOM 1623 C C . THR A 1 212 ? -7.343 2.821 16.529 1.00 96.19 212 THR A C 1
ATOM 1625 O O . THR A 1 212 ? -6.336 2.354 15.993 1.00 96.19 212 THR A O 1
ATOM 1628 N N . LEU A 1 213 ? -8.446 2.093 16.732 1.00 96.62 213 LEU A N 1
ATOM 1629 C CA . LEU A 1 213 ? -8.578 0.680 16.380 1.00 96.62 213 LEU A CA 1
ATOM 1630 C C . LEU A 1 213 ? -8.396 0.427 14.876 1.00 96.62 213 LEU A C 1
ATOM 1632 O O . LEU A 1 213 ? -7.677 -0.495 14.483 1.00 96.62 213 LEU A O 1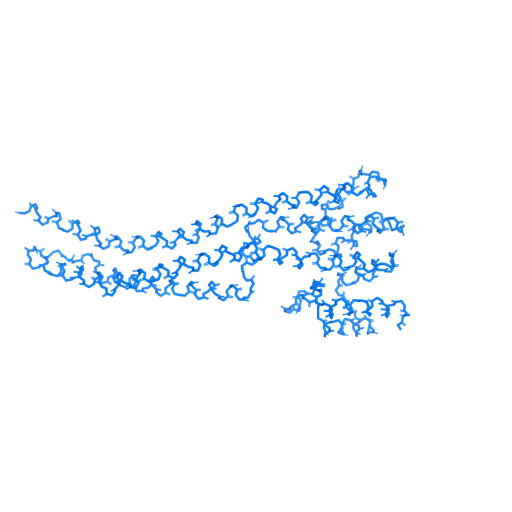
ATOM 1636 N N . ALA A 1 214 ? -9.006 1.253 14.023 1.00 95.25 214 ALA A N 1
ATOM 1637 C CA . ALA A 1 214 ? -8.859 1.168 12.570 1.00 95.25 214 ALA A CA 1
ATOM 1638 C C . ALA A 1 214 ? -7.458 1.590 12.079 1.00 95.25 214 ALA A C 1
ATOM 1640 O O . ALA A 1 214 ? -7.085 1.309 10.936 1.00 95.25 214 ALA A O 1
ATOM 1641 N N . GLY A 1 215 ? -6.661 2.229 12.941 1.00 93.25 215 GLY A N 1
ATOM 1642 C CA . GLY A 1 215 ? -5.322 2.715 12.623 1.00 93.25 215 GLY A CA 1
ATOM 1643 C C . GLY A 1 215 ? -5.320 4.018 11.822 1.00 93.25 215 GLY A C 1
ATOM 1644 O O . GLY A 1 215 ? -4.431 4.195 10.979 1.00 93.25 215 GLY A O 1
ATOM 1645 N N . LEU A 1 216 ? -6.305 4.895 12.064 1.00 93.38 216 LEU A N 1
ATOM 1646 C CA . LEU A 1 216 ? -6.316 6.266 11.553 1.00 93.38 216 LEU A CA 1
ATOM 1647 C C . LEU A 1 216 ? -5.140 7.057 12.135 1.00 93.38 216 LEU A C 1
ATOM 1649 O O . LEU A 1 216 ? -4.755 6.887 13.292 1.00 93.38 216 LEU A O 1
ATOM 1653 N N . ASP A 1 217 ? -4.559 7.925 11.314 1.00 91.81 217 ASP A N 1
ATOM 1654 C CA . ASP A 1 217 ? -3.626 8.941 11.785 1.00 91.81 217 ASP A CA 1
ATOM 1655 C C . ASP A 1 217 ? -4.382 10.131 12.396 1.00 91.81 217 ASP A C 1
ATOM 1657 O O . ASP A 1 217 ? -5.612 10.169 12.422 1.00 91.81 217 ASP A O 1
ATOM 1661 N N . ARG A 1 218 ? -3.642 11.119 12.915 1.00 92.50 218 ARG A N 1
ATOM 1662 C CA . ARG A 1 218 ? -4.236 12.311 13.542 1.00 92.50 218 ARG A CA 1
ATOM 1663 C C . ARG A 1 218 ? -5.157 13.078 12.591 1.00 92.50 218 ARG A C 1
ATOM 1665 O O . ARG A 1 218 ? -6.141 13.654 13.038 1.00 92.50 218 ARG A O 1
ATOM 1672 N N . GLU A 1 219 ? -4.833 13.085 11.300 1.00 92.75 219 GLU A N 1
ATOM 1673 C CA . GLU A 1 219 ? -5.628 13.764 10.279 1.00 92.75 219 GLU A CA 1
ATOM 1674 C C . GLU A 1 219 ? -6.957 13.033 10.049 1.00 92.75 219 GLU A C 1
ATOM 1676 O O . GLU A 1 219 ? -8.015 13.648 10.140 1.00 92.75 219 GLU A O 1
ATOM 1681 N N . GLY A 1 220 ? -6.922 11.709 9.860 1.00 92.75 220 GLY A N 1
ATOM 1682 C CA . GLY A 1 220 ? -8.125 10.885 9.740 1.00 92.75 220 GLY A CA 1
ATOM 1683 C C . GLY A 1 220 ? -8.983 10.882 11.009 1.00 92.75 220 GLY A C 1
ATOM 1684 O O . GLY A 1 220 ? -10.207 10.895 10.920 1.00 92.75 220 GLY A O 1
ATOM 1685 N N . GLN A 1 221 ? -8.369 10.919 12.196 1.00 93.94 221 GLN A N 1
ATOM 1686 C CA . GLN A 1 221 ? -9.096 11.098 13.459 1.00 93.94 221 GLN A CA 1
ATOM 1687 C C . GLN A 1 221 ? -9.799 12.460 13.516 1.00 93.94 221 GLN A C 1
ATOM 1689 O O . GLN A 1 221 ? -10.966 12.530 13.894 1.00 93.94 221 GLN A O 1
ATOM 1694 N N . GLY A 1 222 ? -9.114 13.532 13.103 1.00 94.94 222 GLY A N 1
ATOM 1695 C CA . GLY A 1 222 ? -9.692 14.871 13.010 1.00 94.94 222 GLY A CA 1
ATOM 1696 C C . GLY A 1 222 ? -10.865 14.939 12.033 1.00 94.94 222 GLY A C 1
ATOM 1697 O O . GLY A 1 222 ? -11.889 15.530 12.361 1.00 94.94 222 GLY A O 1
ATOM 1698 N N . GLU A 1 223 ? -10.756 14.286 10.874 1.00 93.69 223 GLU A N 1
ATOM 1699 C CA . GLU A 1 223 ? -11.853 14.175 9.906 1.00 93.69 223 GLU A CA 1
ATOM 1700 C C . GLU A 1 223 ? -13.051 13.411 10.463 1.00 93.69 223 GLU A C 1
ATOM 1702 O O . GLU A 1 223 ? -14.177 13.866 10.293 1.00 93.69 223 GLU A O 1
ATOM 1707 N N . LEU A 1 224 ? -12.830 12.280 11.144 1.00 93.81 224 LEU A N 1
ATOM 1708 C CA . LEU A 1 224 ? -13.917 11.504 11.741 1.00 93.81 224 LEU A CA 1
ATOM 1709 C C . LEU A 1 224 ? -14.640 12.313 12.826 1.00 93.81 224 LEU A C 1
ATOM 1711 O O . LEU A 1 224 ? -15.866 12.385 12.823 1.00 93.81 224 LEU A O 1
ATOM 1715 N N . LEU A 1 225 ? -13.886 12.979 13.708 1.00 95.00 225 LEU A N 1
ATOM 1716 C CA . LEU A 1 225 ? -14.440 13.863 14.735 1.00 95.00 225 LEU A CA 1
ATOM 1717 C C . LEU A 1 225 ? -15.173 15.062 14.127 1.00 95.00 225 LEU A C 1
ATOM 1719 O O . LEU A 1 225 ? -16.224 15.459 14.617 1.00 95.00 225 LEU A O 1
ATOM 1723 N N . HIS A 1 226 ? -14.640 15.651 13.058 1.00 93.75 226 HIS A N 1
ATOM 1724 C CA . HIS A 1 226 ? -15.300 16.748 12.360 1.00 93.75 226 HIS A CA 1
ATOM 1725 C C . HIS A 1 226 ? -16.579 16.283 11.654 1.00 93.75 226 HIS A C 1
ATOM 1727 O O . HIS A 1 226 ? -17.569 17.002 11.668 1.00 93.75 226 HIS A O 1
ATOM 1733 N N . ALA A 1 227 ? -16.584 15.084 11.069 1.00 89.62 227 ALA A N 1
ATOM 1734 C CA . ALA A 1 227 ? -17.746 14.532 10.378 1.00 89.62 227 ALA A CA 1
ATOM 1735 C C . ALA A 1 227 ? -18.929 14.279 11.322 1.00 89.62 227 ALA A C 1
ATOM 1737 O O . ALA A 1 227 ? -20.071 14.393 10.892 1.00 89.62 227 ALA A O 1
ATOM 1738 N N . ILE A 1 228 ? -18.672 13.968 12.598 1.00 92.31 228 ILE A N 1
ATOM 1739 C CA . ILE A 1 228 ? -19.735 13.801 13.600 1.00 92.31 228 ILE A CA 1
ATOM 1740 C C . ILE A 1 228 ? -20.144 15.111 14.283 1.00 92.31 228 ILE A C 1
ATOM 1742 O O . ILE A 1 228 ? -21.213 15.173 14.890 1.00 92.31 228 ILE A O 1
ATOM 1746 N N . LYS A 1 229 ? -19.325 16.169 14.203 1.00 91.50 229 LYS A N 1
ATOM 1747 C CA . LYS A 1 229 ? -19.662 17.473 14.789 1.00 91.50 229 LYS A CA 1
ATOM 1748 C C . LYS A 1 229 ? -20.849 18.078 14.044 1.00 91.50 229 LYS A C 1
ATOM 1750 O O . LYS A 1 229 ? -20.750 18.416 12.872 1.00 91.50 229 LYS A O 1
ATOM 1755 N N . GLY A 1 230 ? -21.958 18.249 14.759 1.00 84.56 230 GLY A N 1
ATOM 1756 C CA . GLY A 1 230 ? -23.196 18.811 14.216 1.00 84.56 230 GLY A CA 1
ATOM 1757 C C . GLY A 1 230 ? -24.199 17.773 13.715 1.00 84.56 230 GLY A C 1
ATOM 1758 O O . GLY A 1 230 ? -25.307 18.161 13.363 1.00 84.56 230 GLY A O 1
ATOM 1759 N N . LEU A 1 231 ? -23.853 16.480 13.735 1.00 88.88 231 LEU A N 1
ATOM 1760 C CA . LEU A 1 231 ? -24.825 15.409 13.531 1.00 88.88 231 LEU A CA 1
ATOM 1761 C C . LEU A 1 231 ? -25.591 15.138 14.828 1.00 88.88 231 LEU A C 1
ATOM 1763 O O . LEU A 1 231 ? -25.023 15.129 15.924 1.00 88.88 231 LEU A O 1
ATOM 1767 N N . SER A 1 232 ? -26.887 14.882 14.699 1.00 89.00 232 SER A N 1
ATOM 1768 C CA . SER A 1 232 ? -27.707 14.377 15.796 1.00 89.00 232 SER A CA 1
ATOM 1769 C C . SER A 1 232 ? -27.262 12.961 16.204 1.00 89.00 232 SER A C 1
ATOM 1771 O O . SER A 1 232 ? -26.729 12.208 15.383 1.00 89.00 232 SER A O 1
ATOM 1773 N N . PRO A 1 233 ? -27.497 12.533 17.459 1.00 84.31 233 PRO A N 1
ATOM 1774 C CA . PRO A 1 233 ? -27.146 11.182 17.905 1.00 84.31 233 PRO A CA 1
ATOM 1775 C C . PRO A 1 233 ? -27.758 10.062 17.049 1.00 84.31 233 PRO A C 1
ATOM 1777 O O . PRO A 1 233 ? -27.158 8.997 16.913 1.00 84.31 233 PRO A O 1
ATOM 1780 N N . GLU A 1 234 ? -28.936 10.294 16.465 1.00 88.44 234 GLU A N 1
ATOM 1781 C CA . GLU A 1 234 ? -29.597 9.348 15.560 1.00 88.44 234 GLU A CA 1
ATOM 1782 C C . GLU A 1 234 ? -28.874 9.250 14.211 1.00 88.44 234 GLU A C 1
ATOM 1784 O O . GLU A 1 234 ? -28.644 8.147 13.715 1.00 88.44 234 GLU A O 1
ATOM 1789 N N . GLU A 1 235 ? -28.426 10.378 13.655 1.00 87.94 235 GLU A N 1
ATOM 1790 C CA . GLU A 1 235 ? -27.640 10.405 12.417 1.00 87.94 235 GLU A CA 1
ATOM 1791 C C . GLU A 1 235 ? -26.275 9.735 12.591 1.00 87.94 235 GLU A C 1
ATOM 1793 O O . GLU A 1 235 ? -25.847 8.989 11.713 1.00 87.94 235 GLU A O 1
ATOM 1798 N N . VAL A 1 236 ? -25.611 9.926 13.737 1.00 86.25 236 VAL A N 1
ATOM 1799 C CA . VAL A 1 236 ? -24.321 9.269 14.020 1.00 86.25 236 VAL A CA 1
ATOM 1800 C C . VAL A 1 236 ? -24.476 7.745 14.128 1.00 86.25 236 VAL A C 1
ATOM 1802 O O . VAL A 1 236 ? -23.565 7.008 13.751 1.00 86.25 236 VAL A O 1
ATOM 1805 N N . ARG A 1 237 ? -25.630 7.258 14.608 1.00 87.00 237 ARG A N 1
ATOM 1806 C CA . ARG A 1 237 ? -25.958 5.820 14.675 1.00 87.00 237 ARG A CA 1
ATOM 1807 C C . ARG A 1 237 ? -26.355 5.230 13.322 1.00 87.00 237 ARG A C 1
ATOM 1809 O O . ARG A 1 237 ? -26.335 4.010 13.173 1.00 87.00 237 ARG A O 1
ATOM 1816 N N . SER A 1 238 ? -26.716 6.064 12.350 1.00 90.06 238 SER A N 1
ATOM 1817 C CA . SER A 1 238 ? -27.137 5.606 11.030 1.00 90.06 238 SER A CA 1
ATOM 1818 C C . SER A 1 238 ? -25.971 4.976 10.260 1.00 90.06 238 SER A C 1
ATOM 1820 O O . SER A 1 238 ? -24.909 5.598 10.164 1.00 90.06 238 SER A O 1
ATOM 1822 N N . PRO A 1 239 ? -26.157 3.802 9.619 1.00 91.00 239 PRO A N 1
ATOM 1823 C CA . PRO A 1 239 ? -25.129 3.177 8.782 1.00 91.00 239 PRO A CA 1
ATOM 1824 C C . PRO A 1 239 ? -24.738 4.034 7.567 1.00 91.00 239 PRO A C 1
ATOM 1826 O O . PRO A 1 239 ? -23.661 3.835 7.007 1.00 91.00 239 PRO A O 1
ATOM 1829 N N . ALA A 1 240 ? -25.552 5.038 7.214 1.00 90.50 240 ALA A N 1
ATOM 1830 C CA . ALA A 1 240 ? -25.371 5.884 6.038 1.00 90.50 240 ALA A CA 1
ATOM 1831 C C . ALA A 1 240 ? -23.983 6.540 5.947 1.00 90.50 240 ALA A C 1
ATOM 1833 O O . ALA A 1 240 ? -23.433 6.640 4.852 1.00 90.50 240 ALA A O 1
ATOM 1834 N N . LEU A 1 241 ? -23.386 6.957 7.073 1.00 88.06 241 LEU A N 1
ATOM 1835 C CA . LEU A 1 241 ? -22.040 7.544 7.068 1.00 88.06 241 LEU A CA 1
ATOM 1836 C C . LEU A 1 241 ? -20.972 6.517 6.659 1.00 88.06 241 LEU A C 1
ATOM 1838 O O . LEU A 1 241 ? -20.112 6.811 5.826 1.00 88.06 241 LEU A O 1
ATOM 1842 N N . ALA A 1 242 ? -21.039 5.307 7.220 1.00 89.00 242 ALA A N 1
ATOM 1843 C CA . ALA A 1 242 ? -20.118 4.226 6.890 1.00 89.00 242 ALA A CA 1
ATOM 1844 C C . ALA A 1 242 ? -20.290 3.791 5.425 1.00 89.00 242 ALA A C 1
ATOM 1846 O O . ALA A 1 242 ? -19.295 3.653 4.713 1.00 89.00 242 ALA A O 1
ATOM 1847 N N . ASP A 1 243 ? -21.533 3.667 4.954 1.00 92.62 243 ASP A N 1
ATOM 1848 C CA . ASP A 1 243 ? -21.853 3.310 3.567 1.00 92.62 243 ASP A CA 1
ATOM 1849 C C . ASP A 1 243 ? -21.374 4.376 2.573 1.00 92.62 243 ASP A C 1
ATOM 1851 O O . ASP A 1 243 ? -20.779 4.052 1.543 1.00 92.62 243 ASP A O 1
ATOM 1855 N N . TYR A 1 244 ? -21.546 5.658 2.902 1.00 90.50 244 TYR A N 1
ATOM 1856 C CA . TYR A 1 244 ? -21.032 6.771 2.104 1.00 90.50 244 TYR A CA 1
ATOM 1857 C C . TYR A 1 244 ? -19.500 6.740 1.997 1.00 90.50 244 TYR A C 1
ATOM 1859 O O . TYR A 1 244 ? -18.943 6.865 0.903 1.00 90.50 244 TYR A O 1
ATOM 1867 N N . LEU A 1 245 ? -18.798 6.511 3.112 1.00 89.38 245 LEU A N 1
ATOM 1868 C CA . LEU A 1 245 ? -17.336 6.399 3.129 1.00 89.38 245 LEU A CA 1
ATOM 1869 C C . LEU A 1 245 ? -16.839 5.167 2.358 1.00 89.38 245 LEU A C 1
ATOM 1871 O O . LEU A 1 245 ? -15.817 5.254 1.671 1.00 89.38 245 LEU A O 1
ATOM 1875 N N . LEU A 1 246 ? -17.562 4.041 2.422 1.00 90.38 246 LEU A N 1
ATOM 1876 C CA . LEU A 1 246 ? -17.280 2.855 1.606 1.00 90.38 246 LEU A CA 1
ATOM 1877 C C . LEU A 1 246 ? -17.468 3.142 0.117 1.00 90.38 246 LEU A C 1
ATOM 1879 O O . LEU A 1 246 ? -16.600 2.788 -0.678 1.00 90.38 246 LEU A O 1
ATOM 1883 N N . MET A 1 247 ? -18.545 3.834 -0.258 1.00 93.81 247 MET A N 1
ATOM 1884 C CA . MET A 1 247 ? -18.796 4.231 -1.642 1.00 93.81 247 MET A CA 1
ATOM 1885 C C . MET A 1 247 ? -17.669 5.126 -2.180 1.00 93.81 247 MET A C 1
ATOM 1887 O O . MET A 1 247 ? -17.169 4.893 -3.283 1.00 93.81 247 MET A O 1
ATOM 1891 N N . ILE A 1 248 ? -17.208 6.110 -1.394 1.00 91.62 248 ILE A N 1
ATOM 1892 C CA . ILE A 1 248 ? -16.048 6.938 -1.764 1.00 91.62 248 ILE A CA 1
ATOM 1893 C C . ILE A 1 248 ? -14.791 6.076 -1.889 1.00 91.62 248 ILE A C 1
ATOM 1895 O O . ILE A 1 248 ? -14.038 6.236 -2.851 1.00 91.62 248 ILE A O 1
ATOM 1899 N N . ALA A 1 249 ? -14.552 5.158 -0.947 1.00 87.88 249 ALA A N 1
ATOM 1900 C CA . ALA A 1 249 ? -13.401 4.264 -1.001 1.00 87.88 249 ALA A CA 1
ATOM 1901 C C . ALA A 1 249 ? -13.409 3.438 -2.295 1.00 87.88 249 ALA A C 1
ATOM 1903 O O . ALA A 1 249 ? -12.397 3.378 -2.992 1.00 87.88 249 ALA A O 1
ATOM 1904 N N . ASP A 1 250 ? -14.544 2.853 -2.668 1.00 91.94 250 ASP A N 1
ATOM 1905 C CA . ASP A 1 250 ? -14.659 2.077 -3.900 1.00 91.94 250 ASP A CA 1
ATOM 1906 C C . ASP A 1 250 ? -14.476 2.945 -5.148 1.00 91.94 250 ASP A C 1
ATOM 1908 O O . ASP A 1 250 ? -13.768 2.534 -6.071 1.00 91.94 250 ASP A O 1
ATOM 1912 N N . HIS A 1 251 ? -14.995 4.174 -5.158 1.00 92.75 251 HIS A N 1
ATOM 1913 C CA . HIS A 1 251 ? -14.732 5.117 -6.244 1.00 92.75 251 HIS A CA 1
ATOM 1914 C C . HIS A 1 251 ? -13.233 5.438 -6.373 1.00 92.75 251 HIS A C 1
ATOM 1916 O O . HIS A 1 251 ? -12.663 5.332 -7.459 1.00 92.75 251 HIS A O 1
ATOM 1922 N N . GLN A 1 252 ? -12.555 5.739 -5.261 1.00 89.25 252 GLN A N 1
ATOM 1923 C CA . GLN A 1 252 ? -11.106 5.976 -5.242 1.00 89.25 252 GLN A CA 1
ATOM 1924 C C . GLN A 1 252 ? -10.314 4.739 -5.681 1.00 89.25 252 GLN A C 1
ATOM 1926 O O . GLN A 1 252 ? -9.303 4.853 -6.382 1.00 89.25 252 GLN A O 1
ATOM 1931 N N . PHE A 1 253 ? -10.775 3.542 -5.310 1.00 90.75 253 PHE A N 1
ATOM 1932 C CA . PHE A 1 253 ? -10.168 2.289 -5.743 1.00 90.75 253 PHE A CA 1
ATOM 1933 C C . PHE A 1 253 ? -10.294 2.093 -7.253 1.00 90.75 253 PHE A C 1
ATOM 1935 O O . PHE A 1 253 ? -9.316 1.716 -7.897 1.00 90.75 253 PHE A O 1
ATOM 1942 N N . VAL A 1 254 ? -11.471 2.365 -7.824 1.00 90.81 254 VAL A N 1
ATOM 1943 C CA . VAL A 1 254 ? -11.711 2.300 -9.272 1.00 90.81 254 VAL A CA 1
ATOM 1944 C C . VAL A 1 254 ? -10.824 3.304 -10.003 1.00 90.81 254 VAL A C 1
ATOM 1946 O O . VAL A 1 254 ? -10.122 2.920 -10.936 1.00 90.81 254 VAL A O 1
ATOM 1949 N N . THR A 1 255 ? -10.757 4.549 -9.536 1.00 89.81 255 THR A N 1
ATOM 1950 C CA . THR A 1 255 ? -9.881 5.578 -10.115 1.00 89.81 255 THR A CA 1
ATOM 1951 C C . THR A 1 255 ? -8.412 5.159 -10.061 1.00 89.81 255 THR A C 1
ATOM 1953 O O . THR A 1 255 ? -7.719 5.198 -11.078 1.00 89.81 255 THR A O 1
ATOM 1956 N N . THR A 1 256 ? -7.946 4.658 -8.913 1.00 87.06 256 THR A N 1
ATOM 1957 C CA . THR A 1 256 ? -6.580 4.127 -8.748 1.00 87.06 256 THR A CA 1
ATOM 1958 C C . THR A 1 256 ? -6.327 2.925 -9.663 1.00 87.06 256 THR A C 1
ATOM 1960 O O . THR A 1 256 ? -5.241 2.788 -10.223 1.00 87.06 256 THR A O 1
ATOM 1963 N N . ARG A 1 257 ? -7.323 2.055 -9.858 1.00 88.50 257 ARG A N 1
ATOM 1964 C CA . ARG A 1 257 ? -7.249 0.900 -10.763 1.00 88.50 257 ARG A CA 1
ATOM 1965 C C . ARG A 1 257 ? -7.135 1.301 -12.224 1.00 88.50 257 ARG A C 1
ATOM 1967 O O . ARG A 1 257 ? -6.429 0.618 -12.961 1.00 88.50 257 ARG A O 1
ATOM 1974 N N . THR A 1 258 ? -7.792 2.378 -12.626 1.00 87.75 258 THR A N 1
ATOM 1975 C CA . THR A 1 258 ? -7.750 2.869 -14.004 1.00 87.75 258 THR A CA 1
ATOM 1976 C C . THR A 1 258 ? -6.452 3.627 -14.278 1.00 87.75 258 THR A C 1
ATOM 1978 O O . THR A 1 258 ? -5.752 3.325 -15.241 1.00 87.75 258 THR A O 1
ATOM 1981 N N . TRP A 1 259 ? -6.084 4.569 -13.408 1.00 87.69 259 TRP A N 1
ATOM 1982 C CA . TRP A 1 259 ? -4.957 5.474 -13.654 1.00 87.69 259 TRP A CA 1
ATOM 1983 C C . TRP A 1 259 ? -3.616 4.945 -13.156 1.00 87.69 259 TRP A C 1
ATOM 1985 O O . TRP A 1 259 ? -2.599 5.135 -13.819 1.00 87.69 259 TRP A O 1
ATOM 1995 N N . GLY A 1 260 ? -3.596 4.254 -12.017 1.00 84.69 260 GLY A N 1
ATOM 1996 C CA . GLY A 1 260 ? -2.368 3.801 -11.364 1.00 84.69 260 GLY A CA 1
ATOM 1997 C C . GLY A 1 260 ? -1.473 2.953 -12.276 1.00 84.69 260 GLY A C 1
ATOM 1998 O O . GLY A 1 260 ? -0.300 3.293 -12.451 1.00 84.69 260 GLY A O 1
ATOM 1999 N N . PRO A 1 261 ? -1.995 1.881 -12.903 1.00 84.56 261 PRO A N 1
ATOM 2000 C CA . PRO A 1 261 ? -1.267 1.110 -13.906 1.00 84.56 261 PRO A CA 1
ATOM 2001 C C . PRO A 1 261 ? -0.742 1.951 -15.071 1.00 84.56 261 PRO A C 1
ATOM 2003 O O . PRO A 1 261 ? 0.416 1.795 -15.447 1.00 84.56 261 PRO A O 1
ATOM 2006 N N . GLY A 1 262 ? -1.570 2.848 -15.615 1.00 85.38 262 GLY A N 1
ATOM 2007 C CA . GLY A 1 262 ? -1.203 3.700 -16.746 1.00 85.38 262 GLY A CA 1
ATOM 2008 C C . GLY A 1 262 ? -0.034 4.621 -16.410 1.00 85.38 262 GLY A C 1
ATOM 2009 O O . GLY A 1 262 ? 0.955 4.640 -17.135 1.00 85.38 262 GLY A O 1
ATOM 2010 N N . VAL A 1 263 ? -0.092 5.300 -15.262 1.00 85.38 263 VAL A N 1
ATOM 2011 C CA . VAL A 1 263 ? 0.998 6.161 -14.780 1.00 85.38 263 VAL A CA 1
ATOM 2012 C C . VAL A 1 263 ? 2.281 5.356 -14.590 1.00 85.38 263 VAL A C 1
ATOM 2014 O O . VAL A 1 263 ? 3.340 5.790 -15.032 1.00 85.38 263 VAL A O 1
ATOM 2017 N N . LEU A 1 264 ? 2.202 4.161 -13.995 1.00 83.25 264 LEU A N 1
ATOM 2018 C CA . LEU A 1 264 ? 3.380 3.313 -13.801 1.00 83.25 264 LEU A CA 1
ATOM 2019 C C . LEU A 1 264 ? 4.024 2.918 -15.139 1.00 83.25 264 LEU A C 1
ATOM 2021 O O . LEU A 1 264 ? 5.242 2.997 -15.281 1.00 83.25 264 LEU A O 1
ATOM 2025 N N . ILE A 1 265 ? 3.214 2.509 -16.116 1.00 84.25 265 ILE A N 1
ATOM 2026 C CA . ILE A 1 265 ? 3.689 2.085 -17.438 1.00 84.25 265 ILE A CA 1
ATOM 2027 C C . ILE A 1 265 ? 4.274 3.268 -18.211 1.00 84.25 265 ILE A C 1
ATOM 2029 O O . ILE A 1 265 ? 5.350 3.138 -18.784 1.00 84.25 265 ILE A O 1
ATOM 2033 N N . VAL A 1 266 ? 3.606 4.421 -18.206 1.00 85.81 266 VAL A N 1
ATOM 2034 C CA . VAL A 1 266 ? 4.070 5.613 -18.928 1.00 85.81 266 VAL A CA 1
ATOM 2035 C C . VAL A 1 266 ? 5.345 6.166 -18.303 1.00 85.81 266 VAL A C 1
ATOM 2037 O O . VAL A 1 266 ? 6.299 6.437 -19.021 1.00 85.81 266 VAL A O 1
ATOM 2040 N N . VAL A 1 267 ? 5.405 6.293 -16.976 1.00 85.62 267 VAL A N 1
ATOM 2041 C CA . VAL A 1 267 ? 6.582 6.859 -16.305 1.00 85.62 267 VAL A CA 1
ATOM 2042 C C . VAL A 1 267 ? 7.761 5.899 -16.388 1.00 85.62 267 VAL A C 1
ATOM 2044 O O . VAL A 1 267 ? 8.836 6.291 -16.830 1.00 85.62 267 VAL A O 1
ATOM 2047 N N . VAL A 1 268 ? 7.580 4.637 -15.989 1.00 83.50 268 VAL A N 1
ATOM 2048 C CA . VAL A 1 268 ? 8.693 3.681 -15.958 1.00 83.50 268 VAL A CA 1
ATOM 2049 C C . VAL A 1 268 ? 8.995 3.189 -17.368 1.00 83.50 268 VAL A C 1
ATOM 2051 O O . VAL A 1 268 ? 10.103 3.382 -17.857 1.00 83.50 268 VAL A O 1
ATOM 2054 N N . GLY A 1 269 ? 8.012 2.606 -18.054 1.00 81.56 269 GLY A N 1
ATOM 2055 C CA . GLY A 1 269 ? 8.181 2.083 -19.412 1.00 81.56 269 GLY A CA 1
ATOM 2056 C C . GLY A 1 269 ? 8.536 3.164 -20.434 1.00 81.56 269 GLY A C 1
ATOM 2057 O O . GLY A 1 269 ? 9.412 2.940 -21.266 1.00 81.56 269 GLY A O 1
ATOM 2058 N N . GLY A 1 270 ? 7.936 4.355 -20.338 1.00 84.81 270 GLY A N 1
ATOM 2059 C CA . GLY A 1 270 ? 8.295 5.489 -21.193 1.00 84.81 270 GLY A CA 1
ATOM 2060 C C . GLY A 1 270 ? 9.718 5.987 -20.949 1.00 84.81 270 GLY A C 1
ATOM 2061 O O . GLY A 1 270 ? 10.427 6.248 -21.916 1.00 84.81 270 GLY A O 1
ATOM 2062 N N . ALA A 1 271 ? 10.190 6.031 -19.696 1.00 83.88 271 ALA A N 1
ATOM 2063 C CA . ALA A 1 271 ? 11.587 6.363 -19.411 1.00 83.88 271 ALA A CA 1
ATOM 2064 C C . ALA A 1 271 ? 12.562 5.333 -20.009 1.00 83.88 271 ALA A C 1
ATOM 2066 O O . ALA A 1 271 ? 13.566 5.725 -20.602 1.00 83.88 271 ALA A O 1
ATOM 2067 N N . PHE A 1 272 ? 12.251 4.032 -19.917 1.00 81.94 272 PHE A N 1
ATOM 2068 C CA . PHE A 1 272 ? 13.033 2.975 -20.575 1.00 81.94 272 PHE A CA 1
ATOM 2069 C C . PHE A 1 272 ? 13.083 3.172 -22.094 1.00 81.94 272 PHE A C 1
ATOM 2071 O O . PHE A 1 272 ? 14.167 3.178 -22.676 1.00 81.94 272 PHE A O 1
ATOM 2078 N N . ALA A 1 273 ? 11.922 3.357 -22.727 1.00 83.50 273 ALA A N 1
ATOM 2079 C CA . ALA A 1 273 ? 11.819 3.530 -24.172 1.00 83.50 273 ALA A CA 1
ATOM 2080 C C . ALA A 1 273 ? 12.546 4.793 -24.656 1.00 83.50 273 ALA A C 1
ATOM 2082 O O . ALA A 1 273 ? 13.268 4.747 -25.648 1.00 83.50 273 ALA A O 1
ATOM 2083 N N . PHE A 1 274 ? 12.409 5.904 -23.931 1.00 86.25 274 PHE A N 1
ATOM 2084 C CA . PHE A 1 274 ? 13.061 7.171 -24.251 1.00 86.25 274 PHE A CA 1
ATOM 2085 C C . PHE A 1 274 ? 14.587 7.081 -24.138 1.00 86.25 274 PHE A C 1
ATOM 2087 O O . PHE A 1 274 ? 15.300 7.475 -25.060 1.00 86.25 274 PHE A O 1
ATOM 2094 N N . LEU A 1 275 ? 15.096 6.508 -23.041 1.00 84.25 275 LEU A N 1
ATOM 2095 C CA . LEU A 1 275 ? 16.533 6.291 -22.858 1.00 84.25 275 LEU A CA 1
ATOM 2096 C C . LEU A 1 275 ? 17.100 5.360 -23.932 1.00 84.25 275 LEU A C 1
ATOM 2098 O O . LEU A 1 275 ? 18.146 5.657 -24.508 1.00 84.25 275 LEU A O 1
ATOM 2102 N N . PHE A 1 276 ? 16.401 4.262 -24.235 1.00 83.56 276 PHE A N 1
ATOM 2103 C CA . PHE A 1 276 ? 16.787 3.363 -25.320 1.00 83.56 276 PHE A CA 1
ATOM 2104 C C . PHE A 1 276 ? 16.845 4.101 -26.662 1.00 83.56 276 PHE A C 1
ATOM 2106 O O . PHE A 1 276 ? 17.854 4.009 -27.357 1.00 83.56 276 PHE A O 1
ATOM 2113 N N . ALA A 1 277 ? 15.811 4.877 -26.997 1.00 86.50 277 ALA A N 1
ATOM 2114 C CA . ALA A 1 277 ? 15.747 5.619 -28.249 1.00 86.50 277 ALA A CA 1
ATOM 2115 C C . ALA A 1 277 ? 16.916 6.606 -28.392 1.00 86.50 277 ALA A C 1
ATOM 2117 O O . ALA A 1 277 ? 17.575 6.616 -29.426 1.00 86.50 277 ALA A O 1
ATOM 2118 N N . ILE A 1 278 ? 17.234 7.386 -27.355 1.00 85.81 278 ILE A N 1
ATOM 2119 C CA . ILE A 1 278 ? 18.370 8.322 -27.399 1.00 85.81 278 ILE A CA 1
ATOM 2120 C C . ILE A 1 278 ? 19.688 7.586 -27.666 1.00 85.81 278 ILE A C 1
ATOM 2122 O O . ILE A 1 278 ? 20.493 8.027 -28.486 1.00 85.81 278 ILE A O 1
ATOM 2126 N N . LEU A 1 279 ? 19.913 6.465 -26.983 1.00 83.06 279 LEU A N 1
ATOM 2127 C CA . LEU A 1 279 ? 21.182 5.741 -27.044 1.00 83.06 279 LEU A CA 1
ATOM 2128 C C . LEU A 1 279 ? 21.358 4.937 -28.333 1.00 83.06 279 LEU A C 1
ATOM 2130 O O . LEU A 1 279 ? 22.475 4.851 -28.839 1.00 83.06 279 LEU A O 1
ATOM 2134 N N . ALA A 1 280 ? 20.275 4.368 -28.859 1.00 82.75 280 ALA A N 1
ATOM 2135 C CA . ALA A 1 280 ? 20.298 3.604 -30.100 1.00 82.75 280 ALA A CA 1
ATOM 2136 C C . ALA A 1 280 ? 20.293 4.523 -31.331 1.00 82.75 280 ALA A C 1
ATOM 2138 O O . ALA A 1 280 ? 21.094 4.339 -32.245 1.00 82.75 280 ALA A O 1
ATOM 2139 N N . TYR A 1 281 ? 19.428 5.544 -31.361 1.00 84.69 281 TYR A N 1
ATOM 2140 C CA . TYR A 1 281 ? 19.310 6.425 -32.526 1.00 84.69 281 TYR A CA 1
ATOM 2141 C C . TYR A 1 281 ? 20.373 7.521 -32.573 1.00 84.69 281 TYR A C 1
ATOM 2143 O O . TYR A 1 281 ? 20.688 7.985 -33.664 1.00 84.69 281 TYR A O 1
ATOM 2151 N N . GLY A 1 282 ? 20.961 7.925 -31.442 1.00 84.06 282 GLY A N 1
ATOM 2152 C CA . GLY A 1 282 ? 22.002 8.959 -31.413 1.00 84.06 282 GLY A CA 1
ATOM 2153 C C . GLY A 1 282 ? 23.190 8.648 -32.339 1.00 84.06 282 GLY A C 1
ATOM 2154 O O . GLY A 1 282 ? 23.507 9.461 -33.210 1.00 84.06 282 GLY A O 1
ATOM 2155 N N . PRO A 1 283 ? 23.825 7.468 -32.224 1.00 81.25 283 PRO A N 1
ATOM 2156 C CA . PRO A 1 283 ? 24.946 7.092 -33.088 1.00 81.25 283 PRO A CA 1
ATOM 2157 C C . PRO A 1 283 ? 24.563 6.944 -34.564 1.00 81.25 283 PRO A C 1
ATOM 2159 O O . PRO A 1 283 ? 25.359 7.318 -35.430 1.00 81.25 283 PRO A O 1
ATOM 2162 N N . ILE A 1 284 ? 23.343 6.469 -34.843 1.00 84.19 284 ILE A N 1
ATOM 2163 C CA . ILE A 1 284 ? 22.788 6.353 -36.201 1.00 84.19 284 ILE A CA 1
ATOM 2164 C C . ILE A 1 284 ? 22.587 7.741 -36.819 1.00 84.19 284 ILE A C 1
ATOM 2166 O O . ILE A 1 284 ? 23.032 7.988 -37.935 1.00 84.19 284 ILE A O 1
ATOM 2170 N N . ALA A 1 285 ? 21.963 8.671 -36.093 1.00 84.88 285 ALA A N 1
ATOM 2171 C CA . ALA A 1 285 ? 21.747 10.037 -36.561 1.00 84.88 285 ALA A CA 1
ATOM 2172 C C . ALA A 1 285 ? 23.075 10.754 -36.835 1.00 84.88 285 ALA A C 1
ATOM 2174 O O . ALA A 1 285 ? 23.218 11.428 -37.853 1.00 84.88 285 ALA A O 1
ATOM 2175 N N . ALA A 1 286 ? 24.069 10.557 -35.965 1.00 80.75 286 ALA A N 1
ATOM 2176 C CA . ALA A 1 286 ? 25.404 11.095 -36.182 1.00 80.75 286 ALA A CA 1
ATOM 2177 C C . ALA A 1 286 ? 26.090 10.462 -37.412 1.00 80.75 286 ALA A C 1
ATOM 2179 O O . ALA A 1 286 ? 26.704 11.185 -38.186 1.00 80.75 286 ALA A O 1
ATOM 2180 N N . LEU A 1 287 ? 25.917 9.156 -37.660 1.00 81.25 287 LEU A N 1
ATOM 2181 C CA . LEU A 1 287 ? 26.431 8.510 -38.875 1.00 81.25 287 LEU A CA 1
ATOM 2182 C C . LEU A 1 287 ? 25.775 9.080 -40.145 1.00 81.25 287 LEU A C 1
ATOM 2184 O O . LEU A 1 287 ? 26.465 9.360 -41.121 1.00 81.25 287 LEU A O 1
ATOM 2188 N N . LEU A 1 288 ? 24.453 9.276 -40.136 1.00 84.94 288 LEU A N 1
ATOM 2189 C CA . LEU A 1 288 ? 23.722 9.873 -41.261 1.00 84.94 288 LEU A CA 1
ATOM 2190 C C . LEU A 1 288 ? 24.176 11.310 -41.542 1.00 84.94 288 LEU A C 1
ATOM 2192 O O . LEU A 1 288 ? 24.324 11.695 -42.701 1.00 84.94 288 LEU A O 1
ATOM 2196 N N . HIS A 1 289 ? 24.417 12.092 -40.489 1.00 82.94 289 HIS A N 1
ATOM 2197 C CA . HIS A 1 289 ? 24.969 13.436 -40.615 1.00 82.94 289 HIS A CA 1
ATOM 2198 C C . HIS A 1 289 ? 26.359 13.406 -41.267 1.00 82.94 289 HIS A C 1
ATOM 2200 O O . HIS A 1 289 ? 26.593 14.138 -42.231 1.00 82.94 289 HIS A O 1
ATOM 2206 N N . ASP A 1 290 ? 27.244 12.517 -40.808 1.00 77.12 290 ASP A N 1
ATOM 2207 C CA . ASP A 1 290 ? 28.588 12.353 -41.368 1.00 77.12 290 ASP A CA 1
ATOM 2208 C C . ASP A 1 290 ? 28.527 11.966 -42.858 1.00 77.12 290 ASP A C 1
ATOM 2210 O O . ASP A 1 290 ? 29.149 12.625 -43.691 1.00 77.12 290 ASP A O 1
ATOM 2214 N N . LEU A 1 291 ? 27.687 10.988 -43.223 1.00 81.56 291 LEU A N 1
ATOM 2215 C CA . LEU A 1 291 ? 27.463 10.578 -44.616 1.00 81.56 291 LEU A CA 1
ATOM 2216 C C . LEU A 1 291 ? 26.966 11.730 -45.502 1.00 81.56 291 LEU A C 1
ATOM 2218 O O . LEU A 1 291 ? 27.445 11.907 -46.623 1.00 81.56 291 LEU A O 1
ATOM 2222 N N . SER A 1 292 ? 26.033 12.545 -44.998 1.00 83.81 292 SER A N 1
ATOM 2223 C CA . SER A 1 292 ? 25.480 13.672 -45.759 1.00 83.81 292 SER A CA 1
ATOM 2224 C C . SER A 1 292 ? 26.523 14.749 -46.080 1.00 83.81 292 SER A C 1
ATOM 2226 O O . SER A 1 292 ? 26.465 15.371 -47.142 1.00 83.81 292 SER A O 1
ATOM 2228 N N . ASN A 1 293 ? 27.514 14.936 -45.204 1.00 76.62 293 ASN A N 1
ATOM 2229 C CA . ASN A 1 293 ? 28.581 15.913 -45.409 1.00 76.62 293 ASN A CA 1
ATOM 2230 C C . ASN A 1 293 ? 29.633 15.424 -46.410 1.00 76.62 293 ASN A C 1
ATOM 2232 O O . ASN A 1 293 ? 30.161 16.236 -47.165 1.00 76.62 293 ASN A O 1
ATOM 2236 N N . VAL A 1 294 ? 29.889 14.112 -46.474 1.00 70.56 294 VAL A N 1
ATOM 2237 C CA . VAL A 1 294 ? 30.815 13.523 -47.458 1.00 70.56 294 VAL A CA 1
ATOM 2238 C C . VAL A 1 294 ? 30.292 13.693 -48.887 1.00 70.56 294 VAL A C 1
ATOM 2240 O O . VAL A 1 294 ? 31.064 14.023 -49.775 1.00 70.56 294 VAL A O 1
ATOM 2243 N N . THR A 1 295 ? 28.981 13.556 -49.116 1.00 64.62 295 THR A N 1
ATOM 2244 C CA . THR A 1 295 ? 28.380 13.701 -50.463 1.00 64.62 295 THR A CA 1
ATOM 2245 C C . THR A 1 295 ? 28.390 15.122 -51.043 1.00 64.62 295 THR A C 1
ATOM 2247 O O . THR A 1 295 ? 28.013 15.308 -52.197 1.00 64.62 295 THR A O 1
ATOM 2250 N N . ARG A 1 296 ? 28.768 16.137 -50.254 1.00 59.09 296 ARG A N 1
ATOM 2251 C CA . ARG A 1 296 ? 28.833 17.543 -50.695 1.00 59.09 296 ARG A CA 1
ATOM 2252 C C . ARG A 1 296 ? 30.229 17.981 -51.156 1.00 59.09 296 ARG A C 1
ATOM 2254 O O . ARG A 1 296 ? 30.381 19.143 -51.532 1.00 59.09 296 ARG A O 1
ATOM 2261 N N . LEU A 1 297 ? 31.218 17.090 -51.081 1.00 53.75 297 LEU A N 1
ATOM 2262 C CA . LEU A 1 297 ? 32.587 17.272 -51.577 1.00 53.75 297 LEU A CA 1
ATOM 2263 C C . LEU A 1 297 ? 32.727 16.675 -52.979 1.00 53.75 297 LEU A C 1
ATOM 2265 O O . LEU A 1 297 ? 33.468 17.289 -53.776 1.00 53.75 297 LEU A O 1
#

Nearest PDB structures (foldseek):
  4e40-assembly1_A  TM=2.597E-01  e=2.778E-01  Trypanosoma congolense IL3000
  8glv-assembly1_Em  TM=3.102E-01  e=1.868E+00  Chlamydomonas reinhardtii
  2v0o-assembly2_C  TM=2.672E-01  e=1.954E+00  Homo sapiens
  7n6g-assembly1_3Q  TM=1.974E-01  e=3.993E-01  Chlamydomonas reinhardtii
  3i9w-assembly1_A  TM=1.552E-01  e=1.868E+00  Escherichia coli K-12

Organism: NCBI:txid980251

Solvent-accessible surface area (backbone atoms only — not comparable to full-atom values): 15499 Å² total; per-residue (Å²): 132,58,75,64,60,52,50,56,50,51,55,52,47,51,41,38,74,72,64,51,58,26,46,43,73,46,84,85,43,99,59,42,59,55,42,70,72,57,48,54,51,49,53,51,31,58,74,72,70,45,90,69,48,66,28,47,53,26,33,53,52,49,27,72,60,60,77,39,64,62,59,37,54,48,19,24,19,42,57,51,52,42,46,52,53,43,28,57,63,41,45,61,46,49,53,51,44,51,51,52,47,52,51,51,50,53,52,51,49,48,40,62,72,56,51,46,57,51,54,50,50,55,49,54,56,48,54,76,76,43,82,86,64,80,79,87,50,61,74,58,50,55,50,50,48,50,52,47,51,53,50,50,53,52,50,50,52,51,52,53,52,27,58,74,71,50,41,48,29,59,50,32,32,73,46,45,37,49,59,22,42,52,28,45,31,49,17,47,12,44,49,39,18,26,52,33,38,74,56,71,38,54,67,68,59,17,43,53,37,22,22,38,22,19,62,47,51,75,64,54,39,49,50,54,53,52,68,51,60,89,53,52,76,67,61,60,55,39,64,62,62,23,54,50,29,40,51,51,15,51,50,41,42,51,50,28,63,63,48,32,48,52,52,50,43,50,58,53,47,42,48,54,53,51,55,49,49,53,62,62,45,48,62,52,53,53,49,54,52,53,54,58,58,60,76,76,111

Sequence (297 aa):
MSTDLQLFYNDLRAAVEAGVHMEIGDKTLPDSALTTKSLDRLEQRVASGESVPARYQAAMETWEKTGSMIPVLEGLSTRAKAWKKVGRLFRNSMIYVLLIAIVAIAAMAHYLWNILPEIEAIRHDLTTLARPHEPIGTSRAALWAKLALGFFVLLFLGLLVAMRRGGIAKAGLWAGGRSFMRCQTLATASRTMQLLITNGVESENAALLSGTLAGLDREGQGELLHAIKGLSPEEVRSPALADYLLMIADHQFVTTRTWGPGVLIVVVGGAFAFLFAILAYGPIAALLHDLSNVTRL

Foldseek 3Di:
DDPLVVVLLVVVQVCVVVVQFFALPPPVDPDSTDHPVVSVVQVVCVVVVHDDRLLVVLLSVLCVLQVDCVLLSCLGRLLVVLLVLLLVLQLVLLVVLLVLLVVLLVVLVCCLPPVLVVLVVVVVVLCVVDPDDPPPASVPLSVLSVVVSVVSVVVSVVSVVCNVVSVSSVLLCVLLSVVLSLLSLLLSLLVSLLSSVVSVHDSLVSLVSSSSNNPHDPVSSVVSVVVCVPDDSVRSNDNVVSVVSVVVSVVSVVVSSVVVSVCCCCVSVVVSVVSSCCSSCVSVVSSVVSVVVSVVD

Mean predicted aligned error: 6.71 Å

Secondary structure (DSSP, 8-state):
--HHHHHHHHHHHHHHHTT---B---TTSS--B--HHHHHHHHHHHHHT----HHHHHHHHHHHHH--HHHHHHHHHHHHHHHHHHHHHHHHHHHHHHHHHHHHHHHHHHIIIIIHHHHHHHHHHHHHHS------SHHHHHHHHHHHHHHHHHHHHHHHHHHHTTHHHHHHIIIIIHHHHHHHHHHHHHHHHHHHHHTT--HHHHHHHHHHHHT--HHHHHHHHHHHTT--HHHHHSTHHHHHHHHHHHHHHHHHHHHHHHHHIIIIIHHHHHHHHHHHHHHHHHHHHHHHHHTT-